Protein AF-0000000070869654 (afdb_homodimer)

Sequence (252 aa):
ELLNTILSGSDDNSVRLWDIRSGKQIQVFDGHSSIVLSVEYSPLVIKNSIGNSNVICSGSFDNTIHFWDIRSNKNQLYVIKGDKKEDNGIICLKFIVLKKKEKTNNVKYDLNLCYGSNKGPIRIWGELLNTILSGSDDNSVRLWDIRSGKQIQVFDGHSSIVLSVEYSPLVIKNSIGNSNVICSGSFDNTIHFWDIRSNKNQLYVIKGDKKEDNGIICLKFIVLKKKEKTNNVKYDLNLCYGSNKGPIRIWG

pLDDT: mean 82.47, std 16.9, range [33.19, 98.06]

Radius of gyration: 17.53 Å; Cα contacts (8 Å, |Δi|>4): 648; chains: 2; bounding box: 38×43×56 Å

Solvent-accessible surface area (backbone atoms only — not comparable to full-atom values): 13690 Å² total; per-residue (Å²): 115,77,79,51,42,48,65,36,54,30,82,85,16,29,38,37,35,28,33,57,89,79,47,40,76,75,47,62,37,80,76,56,91,29,37,32,47,23,67,39,73,43,54,68,51,67,64,80,89,74,71,82,46,48,39,37,36,36,19,12,56,64,27,34,36,41,31,33,32,62,83,60,52,74,38,72,71,48,72,48,76,52,56,75,88,51,38,60,11,23,46,24,61,44,73,34,71,80,41,78,41,74,43,92,92,53,74,42,68,43,67,25,41,35,36,29,26,50,89,36,67,58,44,76,46,115,116,76,78,52,42,47,64,37,52,31,81,86,16,28,38,36,37,29,33,58,87,80,47,41,75,74,46,64,36,78,75,57,88,28,37,33,48,22,68,39,72,41,57,69,52,66,84,75,79,82,74,82,45,46,38,35,36,36,19,11,54,64,28,35,34,42,29,34,33,63,82,59,53,76,40,72,71,46,74,47,75,53,56,76,87,52,40,60,12,23,46,25,61,44,74,34,72,81,41,78,41,73,44,93,93,53,74,43,69,42,67,26,41,34,36,29,26,51,88,37,66,58,45,76,47,117

Nearest PDB structures (foldseek):
  3mks-assembly1_B  TM=8.720E-01  e=8.912E-07  Saccharomyces cerevisiae
  3v7d-assembly1_B  TM=8.870E-01  e=1.452E-06  Saccharomyces cerevisiae S288C
  3odt-assembly2_B  TM=8.597E-01  e=5.060E-06  Saccharomyces cerevisiae
  8qo9-assembly1_F  TM=8.645E-01  e=7.007E-06  Homo sapiens
  8h6l-assembly1_4C  TM=8.577E-01  e=3.978E-05  Homo sapiens

Organism: Reticulomyxa filosa (NCBI:txid46433)

Structure (mmCIF, N/CA/C/O backbone):
data_AF-0000000070869654-model_v1
#
loop_
_entity.id
_entity.type
_entity.pdbx_description
1 polymer 'WD-40 repeat protein'
#
loop_
_atom_site.group_PDB
_atom_site.id
_atom_site.type_symbol
_atom_site.label_atom_id
_atom_site.label_alt_id
_atom_site.label_comp_id
_atom_site.label_asym_id
_atom_site.label_entity_id
_atom_site.label_seq_id
_atom_site.pdbx_PDB_ins_code
_atom_site.Cartn_x
_atom_site.Cartn_y
_atom_site.Cartn_z
_atom_site.occupancy
_atom_site.B_iso_or_equiv
_atom_site.auth_seq_id
_atom_site.auth_comp_id
_atom_site.auth_asym_id
_atom_site.auth_atom_id
_atom_site.pdbx_PDB_model_num
ATOM 1 N N . GLU A 1 1 ? 9.93 10.023 -13.672 1 63.75 1 GLU A N 1
ATOM 2 C CA . GLU A 1 1 ? 8.492 9.883 -13.438 1 63.75 1 GLU A CA 1
ATOM 3 C C . GLU A 1 1 ? 8.203 8.852 -12.352 1 63.75 1 GLU A C 1
ATOM 5 O O . GLU A 1 1 ? 8.922 7.859 -12.227 1 63.75 1 GLU A O 1
ATOM 10 N N . LEU A 1 2 ? 7.316 9.211 -11.5 1 73.69 2 LEU A N 1
ATOM 11 C CA . LEU A 1 2 ? 7.02 8.391 -10.328 1 73.69 2 LEU A CA 1
ATOM 12 C C . LEU A 1 2 ? 6.453 7.039 -10.742 1 73.69 2 LEU A C 1
ATOM 14 O O . LEU A 1 2 ? 6.426 6.098 -9.945 1 73.69 2 LEU A O 1
ATOM 18 N N . LEU A 1 3 ? 6.199 6.934 -12.039 1 75.06 3 LEU A N 1
ATOM 19 C CA . LEU A 1 3 ? 5.602 5.699 -12.531 1 75.06 3 LEU A CA 1
ATOM 20 C C . LEU A 1 3 ? 6.598 4.547 -12.461 1 75.06 3 LEU A C 1
ATOM 22 O O . LEU A 1 3 ? 6.199 3.387 -12.32 1 75.06 3 LEU A O 1
ATOM 26 N N . ASN A 1 4 ? 7.836 4.848 -12.461 1 86 4 ASN A N 1
ATOM 27 C CA . ASN A 1 4 ? 8.867 3.818 -12.438 1 86 4 ASN A CA 1
ATOM 28 C C . ASN A 1 4 ? 9.562 3.76 -11.078 1 86 4 ASN A C 1
ATOM 30 O O . ASN A 1 4 ? 10.766 3.498 -11 1 86 4 ASN A O 1
ATOM 34 N N . THR A 1 5 ? 8.836 4.133 -10.102 1 91.44 5 THR A N 1
ATOM 35 C CA . THR A 1 5 ? 9.367 4.074 -8.742 1 91.44 5 THR A CA 1
ATOM 36 C C . THR A 1 5 ? 8.484 3.205 -7.855 1 91.44 5 THR A C 1
ATOM 38 O O . THR A 1 5 ? 7.344 2.898 -8.211 1 91.44 5 THR A O 1
ATOM 41 N N . ILE A 1 6 ? 9.055 2.842 -6.773 1 94.38 6 ILE A N 1
ATOM 42 C CA . ILE A 1 6 ? 8.305 2.121 -5.746 1 94.38 6 ILE A CA 1
ATOM 43 C C . ILE A 1 6 ? 8.703 2.639 -4.363 1 94.38 6 ILE A C 1
ATOM 45 O O . ILE A 1 6 ? 9.852 3.035 -4.148 1 94.38 6 ILE A O 1
ATOM 49 N N . LEU A 1 7 ? 7.715 2.668 -3.455 1 95.62 7 LEU A N 1
ATOM 50 C CA . LEU A 1 7 ? 7.914 3.133 -2.086 1 95.62 7 LEU A CA 1
ATOM 51 C C . LEU A 1 7 ? 8.07 1.956 -1.13 1 95.62 7 LEU A C 1
ATOM 53 O O . LEU A 1 7 ? 7.398 0.935 -1.279 1 95.62 7 LEU A O 1
ATOM 57 N N . SER A 1 8 ? 8.953 2.111 -0.118 1 97.19 8 SER A N 1
ATOM 58 C CA . SER A 1 8 ? 9.016 1.169 0.994 1 97.19 8 SER A CA 1
ATOM 59 C C . SER A 1 8 ? 9.125 1.896 2.33 1 97.19 8 SER A C 1
ATOM 61 O O . SER A 1 8 ? 9.68 2.994 2.398 1 97.19 8 SER A O 1
ATOM 63 N N . GLY A 1 9 ? 8.469 1.37 3.309 1 96.94 9 GLY A N 1
ATOM 64 C CA . GLY A 1 9 ? 8.742 1.764 4.684 1 96.94 9 GLY A CA 1
ATOM 65 C C . GLY A 1 9 ? 9.867 0.968 5.32 1 96.94 9 GLY A C 1
ATOM 66 O O . GLY A 1 9 ? 10.008 -0.229 5.062 1 96.94 9 GLY A O 1
ATOM 67 N N . SER A 1 10 ? 10.586 1.608 6.211 1 93.88 10 SER A N 1
ATOM 68 C CA . SER A 1 10 ? 11.727 0.953 6.844 1 93.88 10 SER A CA 1
ATOM 69 C C . SER A 1 10 ? 11.578 0.918 8.359 1 93.88 10 SER A C 1
ATOM 71 O O . SER A 1 10 ? 10.797 1.69 8.93 1 93.88 10 SER A O 1
ATOM 73 N N . ASP A 1 11 ? 12.344 0.045 8.922 1 94 11 ASP A N 1
ATOM 74 C CA . ASP A 1 11 ? 12.375 -0.083 10.375 1 94 11 ASP A CA 1
ATOM 75 C C . ASP A 1 11 ? 13.195 1.044 11.008 1 94 11 ASP A C 1
ATOM 77 O O . ASP A 1 11 ? 13.117 1.27 12.219 1 94 11 ASP A O 1
ATOM 81 N N . ASP A 1 12 ? 13.961 1.744 10.266 1 95.25 12 ASP A N 1
ATOM 82 C CA . ASP A 1 12 ? 14.742 2.861 10.789 1 95.25 12 ASP A CA 1
ATOM 83 C C . ASP A 1 12 ? 13.938 4.156 10.766 1 95.25 12 ASP A C 1
ATOM 85 O O . ASP A 1 12 ? 14.5 5.25 10.82 1 95.25 12 ASP A O 1
ATOM 89 N N . ASN A 1 13 ? 12.703 4.086 10.531 1 97.12 13 ASN A N 1
ATOM 90 C CA . ASN A 1 13 ? 11.727 5.168 10.617 1 97.12 13 ASN A CA 1
ATOM 91 C C . ASN A 1 13 ? 11.703 6 9.336 1 97.12 13 ASN A C 1
ATOM 93 O O . ASN A 1 13 ? 11.141 7.094 9.312 1 97.12 13 ASN A O 1
ATOM 97 N N . SER A 1 14 ? 12.273 5.5 8.289 1 95.31 14 SER A N 1
ATOM 98 C CA . SER A 1 14 ? 12.336 6.273 7.051 1 95.31 14 SER A CA 1
ATOM 99 C C . SER A 1 14 ? 11.438 5.676 5.977 1 95.31 14 SER A C 1
ATOM 101 O O . SER A 1 14 ? 11.078 4.5 6.047 1 95.31 14 SER A O 1
ATOM 103 N N . VAL A 1 15 ? 11.039 6.562 5.086 1 96.19 15 VAL A N 1
ATOM 104 C CA . VAL A 1 15 ? 10.414 6.164 3.83 1 96.19 15 VAL A CA 1
ATOM 105 C C . VAL A 1 15 ? 11.438 6.25 2.697 1 96.19 15 VAL A C 1
ATOM 107 O O . VAL A 1 15 ? 12.219 7.207 2.625 1 96.19 15 VAL A O 1
ATOM 110 N N . ARG A 1 16 ? 11.391 5.262 1.868 1 95.25 16 ARG A N 1
ATOM 111 C CA . ARG A 1 16 ? 12.383 5.254 0.795 1 95.25 16 ARG A CA 1
ATOM 112 C C . ARG A 1 16 ? 11.711 5.129 -0.568 1 95.25 16 ARG A C 1
ATOM 114 O O . ARG A 1 16 ? 10.742 4.383 -0.723 1 95.25 16 ARG A O 1
ATOM 121 N N . LEU A 1 17 ? 12.242 5.855 -1.488 1 93.94 17 LEU A N 1
ATOM 122 C CA . LEU A 1 17 ? 11.859 5.812 -2.896 1 93.94 17 LEU A CA 1
ATOM 123 C C . LEU A 1 17 ? 12.938 5.125 -3.729 1 93.94 17 LEU A C 1
ATOM 125 O O . LEU A 1 17 ? 14.117 5.453 -3.615 1 93.94 17 LEU A O 1
ATOM 129 N N . TRP A 1 18 ? 12.492 4.145 -4.508 1 95.44 18 TRP A N 1
ATOM 130 C CA . TRP A 1 18 ? 13.438 3.391 -5.324 1 95.44 18 TRP A CA 1
ATOM 131 C C . TRP A 1 18 ? 13.094 3.521 -6.809 1 95.44 18 TRP A C 1
ATOM 133 O O . TRP A 1 18 ? 11.922 3.514 -7.188 1 95.44 18 TRP A O 1
ATOM 143 N N . ASP A 1 19 ? 14.141 3.572 -7.625 1 94.31 19 ASP A N 1
ATOM 144 C CA . ASP A 1 19 ? 13.969 3.41 -9.062 1 94.31 19 ASP A CA 1
ATOM 145 C C . ASP A 1 19 ? 13.844 1.936 -9.438 1 94.31 19 ASP A C 1
ATOM 147 O O . ASP A 1 19 ? 14.734 1.134 -9.148 1 94.31 19 ASP A O 1
ATOM 151 N N . ILE A 1 20 ? 12.781 1.625 -10.117 1 92.38 20 ILE A N 1
ATOM 152 C CA . ILE A 1 20 ? 12.461 0.225 -10.375 1 92.38 20 ILE A CA 1
ATOM 153 C C . ILE A 1 20 ? 13.445 -0.343 -11.398 1 92.38 20 ILE A C 1
ATOM 155 O O . ILE A 1 20 ? 13.875 -1.493 -11.281 1 92.38 20 ILE A O 1
ATOM 159 N N . ARG A 1 21 ? 13.797 0.312 -12.359 1 87.38 21 ARG A N 1
ATOM 160 C CA . ARG A 1 21 ? 14.633 -0.171 -13.453 1 87.38 21 ARG A CA 1
ATOM 161 C C . ARG A 1 21 ? 16.062 -0.425 -12.977 1 87.38 21 ARG A C 1
ATOM 163 O O . ARG A 1 21 ? 16.625 -1.492 -13.234 1 87.38 21 ARG A O 1
ATOM 170 N N . SER A 1 22 ? 16.594 0.462 -12.211 1 91.69 22 SER A N 1
ATOM 171 C CA . SER A 1 22 ? 17.984 0.329 -11.773 1 91.69 22 SER A CA 1
ATOM 172 C C . SER A 1 22 ? 18.062 -0.398 -10.43 1 91.69 22 SER A C 1
ATOM 174 O O . SER A 1 22 ? 19.125 -0.893 -10.055 1 91.69 22 SER A O 1
ATOM 176 N N . GLY A 1 23 ? 17 -0.365 -9.711 1 91.38 23 GLY A N 1
ATOM 177 C CA . GLY A 1 23 ? 17 -0.936 -8.375 1 91.38 23 GLY A CA 1
ATOM 178 C C . GLY A 1 23 ? 17.656 -0.043 -7.344 1 91.38 23 GLY A C 1
ATOM 179 O O . GLY A 1 23 ? 17.875 -0.458 -6.199 1 91.38 23 GLY A O 1
ATOM 180 N N . LYS A 1 24 ? 17.891 1.187 -7.723 1 93.94 24 LYS A N 1
ATOM 181 C CA . LYS A 1 24 ? 18.609 2.076 -6.816 1 93.94 24 LYS A CA 1
ATOM 182 C C . LYS A 1 24 ? 17.641 2.941 -6.016 1 93.94 24 LYS A C 1
ATOM 184 O O . LYS A 1 24 ? 16.609 3.354 -6.527 1 93.94 24 LYS A O 1
ATOM 189 N N . GLN A 1 25 ? 18.094 3.229 -4.812 1 93.56 25 GLN A N 1
ATOM 190 C CA . GLN A 1 25 ? 17.375 4.176 -3.971 1 93.56 25 GLN A CA 1
ATOM 191 C C . GLN A 1 25 ? 17.531 5.602 -4.492 1 93.56 25 GLN A C 1
ATOM 193 O O . GLN A 1 25 ? 18.641 6.051 -4.762 1 93.56 25 GLN A O 1
ATOM 198 N N . ILE A 1 26 ? 16.516 6.293 -4.656 1 92.25 26 ILE A N 1
ATOM 199 C CA . ILE A 1 26 ? 16.484 7.648 -5.195 1 92.25 26 ILE A CA 1
ATOM 200 C C . ILE A 1 26 ? 16.484 8.664 -4.055 1 92.25 26 ILE A C 1
ATOM 202 O O . ILE A 1 26 ? 17.172 9.688 -4.129 1 92.25 26 ILE A O 1
ATOM 206 N N . GLN A 1 27 ? 15.695 8.406 -3.057 1 93.12 27 GLN A N 1
ATOM 207 C CA . GLN A 1 27 ? 15.461 9.391 -2.004 1 93.12 27 GLN A CA 1
ATOM 208 C C . GLN A 1 27 ? 15.047 8.711 -0.7 1 93.12 27 GLN A C 1
ATOM 210 O O . GLN A 1 27 ? 14.516 7.602 -0.712 1 93.12 27 GLN A O 1
ATOM 215 N N . VAL A 1 28 ? 15.367 9.391 0.368 1 94 28 VAL A N 1
ATOM 216 C CA . VAL A 1 28 ? 14.953 8.969 1.704 1 94 28 VAL A CA 1
ATOM 217 C C . VAL A 1 28 ? 14.18 10.094 2.387 1 94 28 VAL A C 1
ATOM 219 O O . VAL A 1 28 ? 14.57 11.266 2.305 1 94 28 VAL A O 1
ATOM 222 N N . PHE A 1 29 ? 13.125 9.781 2.957 1 94.56 29 PHE A N 1
ATOM 223 C CA . PHE A 1 29 ? 12.32 10.734 3.711 1 94.56 29 PHE A CA 1
ATOM 224 C C . PHE A 1 29 ? 12.359 10.414 5.199 1 94.56 29 PHE A C 1
ATOM 226 O O . PHE A 1 29 ? 11.875 9.367 5.629 1 94.56 29 PHE A O 1
ATOM 233 N N . ASP A 1 30 ? 12.891 11.398 5.926 1 93.75 30 ASP A N 1
ATOM 234 C CA . ASP A 1 30 ? 13.023 11.25 7.371 1 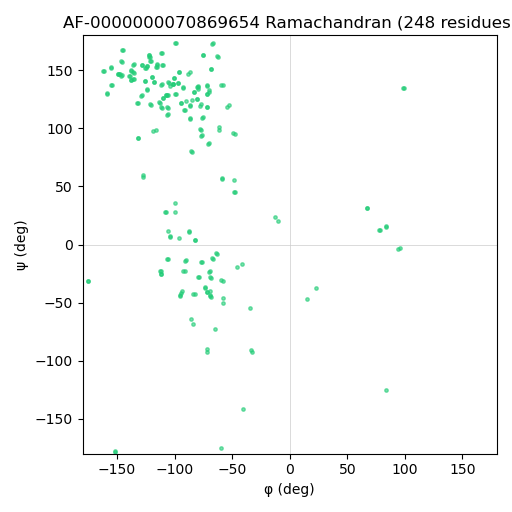93.75 30 ASP A CA 1
ATOM 235 C C . ASP A 1 30 ? 12.062 12.18 8.109 1 93.75 30 ASP A C 1
ATOM 237 O O . ASP A 1 30 ? 11.938 13.352 7.758 1 93.75 30 ASP A O 1
ATOM 241 N N . GLY A 1 31 ? 11.266 11.547 9 1 93.94 31 GLY A N 1
ATOM 242 C CA . GLY A 1 31 ? 10.359 12.398 9.75 1 93.94 31 GLY A CA 1
ATOM 243 C C . GLY A 1 31 ? 9.578 11.641 10.812 1 93.94 31 GLY A C 1
ATOM 244 O O . GLY A 1 31 ? 9.266 12.188 11.867 1 93.94 31 GLY A O 1
ATOM 245 N N . HIS A 1 32 ? 9.328 10.422 10.492 1 96.31 32 HIS A N 1
ATOM 246 C CA . HIS A 1 32 ? 8.633 9.602 11.477 1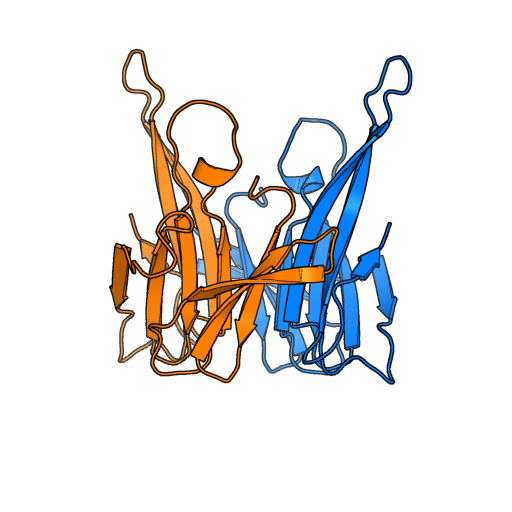 96.31 32 HIS A CA 1
ATOM 247 C C . HIS A 1 32 ? 9.508 9.328 12.695 1 96.31 32 HIS A C 1
ATOM 249 O O . HIS A 1 32 ? 10.734 9.289 12.578 1 96.31 32 HIS A O 1
ATOM 255 N N . SER A 1 33 ? 8.93 9.148 13.781 1 96.88 33 SER A N 1
ATOM 256 C CA . SER A 1 33 ? 9.672 8.852 15 1 96.88 33 SER A CA 1
ATOM 257 C C . SER A 1 33 ? 9.562 7.379 15.375 1 96.88 33 SER A C 1
ATOM 259 O O . SER A 1 33 ? 9.977 6.977 16.469 1 96.88 33 SER A O 1
ATOM 261 N N . SER A 1 34 ? 8.984 6.543 14.555 1 97.44 34 SER A N 1
ATOM 262 C CA . SER A 1 34 ? 8.883 5.094 14.695 1 97.44 34 SER A CA 1
ATOM 263 C C . SER A 1 34 ? 8.789 4.406 13.344 1 97.44 34 SER A C 1
ATOM 265 O O . SER A 1 34 ? 8.836 5.066 12.297 1 97.44 34 SER A O 1
ATOM 267 N N . ILE A 1 35 ? 8.648 3.072 13.414 1 96.88 35 ILE A N 1
ATOM 268 C CA . ILE A 1 35 ? 8.664 2.227 12.227 1 96.88 35 ILE A CA 1
ATOM 269 C C . ILE A 1 35 ? 7.535 2.646 11.281 1 96.88 35 ILE A C 1
ATOM 271 O O . ILE A 1 35 ? 6.418 2.918 11.727 1 96.88 35 ILE A O 1
ATOM 275 N N . VAL A 1 36 ? 7.859 2.707 9.961 1 97.69 36 VAL A N 1
ATOM 276 C CA . VAL A 1 36 ? 6.867 3.025 8.938 1 97.69 36 VAL A CA 1
ATOM 277 C C . VAL A 1 36 ? 6.086 1.767 8.562 1 97.69 36 VAL A C 1
ATOM 279 O O . VAL A 1 36 ? 6.68 0.731 8.258 1 97.69 36 VAL A O 1
ATOM 282 N N . LEU A 1 37 ? 4.754 1.877 8.547 1 97.31 37 LEU A N 1
ATOM 283 C CA . LEU A 1 37 ? 3.91 0.697 8.391 1 97.31 37 LEU A CA 1
ATOM 284 C C . LEU A 1 37 ? 3.186 0.723 7.047 1 97.31 37 LEU A C 1
ATOM 286 O O . LEU A 1 37 ? 2.762 -0.321 6.547 1 97.31 37 LEU A O 1
ATOM 290 N N . SER A 1 38 ? 2.977 1.814 6.512 1 98.06 38 SER A N 1
ATOM 291 C CA . SER A 1 38 ? 2.209 1.945 5.277 1 98.06 38 SER A CA 1
ATOM 292 C C . SER A 1 38 ? 2.721 3.105 4.43 1 98.06 38 SER A C 1
ATOM 294 O O . SER A 1 38 ? 3.232 4.094 4.961 1 98.06 38 SER A O 1
ATOM 296 N N . VAL A 1 39 ? 2.633 2.938 3.139 1 97.25 39 VAL A N 1
ATOM 297 C CA . VAL A 1 39 ? 3.002 3.965 2.172 1 97.25 39 VAL A CA 1
ATOM 298 C C . VAL A 1 39 ? 1.97 4.012 1.048 1 97.25 39 VAL A C 1
ATOM 300 O O . VAL A 1 39 ? 1.319 3.006 0.751 1 97.25 39 VAL A O 1
ATOM 303 N N . GLU A 1 40 ? 1.794 5.18 0.495 1 94.44 40 GLU A N 1
ATOM 304 C CA . GLU A 1 40 ? 0.822 5.355 -0.579 1 94.44 40 GLU A CA 1
ATOM 305 C C . GLU A 1 40 ? 1.189 6.539 -1.468 1 94.44 40 GLU A C 1
ATOM 307 O O . GLU A 1 40 ? 1.582 7.598 -0.971 1 94.44 40 GLU A O 1
ATOM 312 N N . TYR A 1 41 ? 1.046 6.305 -2.795 1 90.12 41 TYR A N 1
ATOM 313 C CA . TYR A 1 41 ? 1.186 7.41 -3.736 1 90.12 41 TYR A CA 1
ATOM 314 C C . TYR A 1 41 ? -0.088 8.242 -3.789 1 90.12 41 TYR A C 1
ATOM 316 O O . TYR A 1 41 ? -1.194 7.699 -3.822 1 90.12 41 TYR A O 1
ATOM 324 N N . SER A 1 42 ? -0.032 9.492 -3.752 1 83.69 42 SER A N 1
ATOM 325 C CA . SER A 1 42 ? -1.192 10.32 -4.066 1 83.69 42 SER A CA 1
ATOM 326 C C . SER A 1 42 ? -1.527 10.266 -5.555 1 83.69 42 SER A C 1
ATOM 328 O O . SER A 1 42 ? -0.629 10.266 -6.398 1 83.69 42 SER A O 1
ATOM 330 N N . PRO A 1 43 ? -2.975 10.008 -5.875 1 69.12 43 PRO A N 1
ATOM 331 C CA . PRO A 1 43 ? -3.363 9.914 -7.285 1 69.12 43 PRO A CA 1
ATOM 332 C C . PRO A 1 43 ? -3.008 11.172 -8.078 1 69.12 43 PRO A C 1
ATOM 334 O O . PRO A 1 43 ? -2.848 11.109 -9.297 1 69.12 43 PRO A O 1
ATOM 337 N N . LEU A 1 44 ? -3.412 12.242 -7.504 1 56.31 44 LEU A N 1
ATOM 338 C CA . LEU A 1 44 ? -3.057 13.422 -8.289 1 56.31 44 LEU A CA 1
ATOM 339 C C . LEU A 1 44 ? -1.644 13.297 -8.844 1 56.31 44 LEU A C 1
ATOM 341 O O . LEU A 1 44 ? -1.308 13.945 -9.844 1 56.31 44 LEU A O 1
ATOM 345 N N . VAL A 1 45 ? -0.821 12.453 -8.367 1 45.22 45 VAL A N 1
ATOM 346 C CA . VAL A 1 45 ? 0.453 12.117 -8.984 1 45.22 45 VAL A CA 1
ATOM 347 C C . VAL A 1 45 ? 0.206 11.352 -10.289 1 45.22 45 VAL A C 1
ATOM 349 O O . VAL A 1 45 ? 0.933 11.531 -11.266 1 45.22 45 VAL A O 1
ATOM 352 N N . ILE A 1 46 ? -0.792 10.289 -10.352 1 39.88 46 ILE A N 1
ATOM 353 C CA . ILE A 1 46 ? -0.936 9.359 -11.469 1 39.88 46 ILE A CA 1
ATOM 354 C C . ILE A 1 46 ? -1.787 9.992 -12.562 1 39.88 46 ILE A C 1
ATOM 356 O O . ILE A 1 46 ? -1.721 9.586 -13.727 1 39.88 46 ILE A O 1
ATOM 360 N N . LYS A 1 47 ? -3.17 10.281 -12.461 1 41.03 47 LYS A N 1
ATOM 361 C CA . LYS A 1 47 ? -3.961 10.703 -13.617 1 41.03 47 LYS A CA 1
ATOM 362 C C . LYS A 1 47 ? -3.186 11.688 -14.484 1 41.03 47 LYS A C 1
ATOM 364 O O . LYS A 1 47 ? -2.244 12.328 -14.016 1 41.03 47 LYS A O 1
ATOM 369 N N . ASN A 1 48 ? -3.904 12.891 -15.148 1 35.12 48 ASN A N 1
ATOM 370 C CA . ASN A 1 48 ? -3.537 13.82 -16.203 1 35.12 48 ASN A CA 1
ATOM 371 C C . ASN A 1 48 ? -2.27 14.602 -15.867 1 35.12 48 ASN A C 1
ATOM 373 O O . ASN A 1 48 ? -1.891 14.688 -14.695 1 35.12 48 ASN A O 1
ATOM 377 N N . SER A 1 49 ? -1.894 15.727 -16.938 1 33.19 49 SER A N 1
ATOM 378 C CA . SER A 1 49 ? -1.133 16.906 -17.328 1 33.19 49 SER A CA 1
ATOM 379 C C . SER A 1 49 ? -0.9 17.828 -16.141 1 33.19 49 SER A C 1
ATOM 381 O O . SER A 1 49 ? -0.099 18.766 -16.219 1 33.19 49 SER A O 1
ATOM 383 N N . ILE A 1 50 ? -2.09 18.234 -15.445 1 36.28 50 ILE A N 1
ATOM 384 C CA . ILE A 1 50 ? -1.953 19.578 -14.891 1 36.28 50 ILE A CA 1
ATOM 385 C C . ILE A 1 50 ? -0.99 19.547 -13.711 1 36.28 50 ILE A C 1
ATOM 387 O O . ILE A 1 50 ? -0.101 20.406 -13.609 1 36.28 50 ILE A O 1
ATOM 391 N N . GLY A 1 51 ? -1.633 19.344 -12.281 1 39 51 GLY A N 1
ATOM 392 C CA . GLY A 1 51 ? -0.788 19.797 -11.188 1 39 51 GLY A CA 1
ATOM 393 C C . GLY A 1 51 ? 0.221 18.75 -10.742 1 39 51 GLY A C 1
ATOM 394 O O . GLY A 1 51 ? 0.075 17.562 -11.062 1 39 51 GLY A O 1
ATOM 395 N N . ASN A 1 52 ? 1.549 18.938 -10.688 1 45.44 52 ASN A N 1
ATOM 396 C CA . ASN A 1 52 ? 2.838 18.625 -10.078 1 45.44 52 ASN A CA 1
ATOM 397 C C . ASN A 1 52 ? 2.672 17.812 -8.805 1 45.44 52 ASN A C 1
ATOM 399 O O . ASN A 1 52 ? 3.432 17.969 -7.852 1 45.44 52 ASN A O 1
ATOM 403 N N . SER A 1 53 ? 1.592 17.078 -8.453 1 55.84 53 SER A N 1
ATOM 404 C CA . SER A 1 53 ? 1.738 16.859 -7.02 1 55.84 53 SER A CA 1
ATOM 405 C C . SER A 1 53 ? 2.613 15.648 -6.734 1 55.84 53 SER A C 1
ATOM 407 O O . SER A 1 53 ? 2.322 14.539 -7.195 1 55.84 53 SER A O 1
ATOM 409 N N . ASN A 1 54 ? 3.797 15.5 -6.727 1 73.94 54 ASN A N 1
ATOM 410 C CA . ASN A 1 54 ? 4.941 14.727 -6.258 1 73.94 54 ASN A CA 1
ATOM 411 C C . ASN A 1 54 ? 4.867 14.469 -4.758 1 73.94 54 ASN A C 1
ATOM 413 O O . ASN A 1 54 ? 5.855 14.656 -4.043 1 73.94 54 ASN A O 1
ATOM 417 N N . VAL A 1 55 ? 3.441 14.047 -4.492 1 84.12 55 VAL A N 1
ATOM 418 C CA . VAL A 1 55 ? 3.299 13.859 -3.051 1 84.12 55 VAL A CA 1
ATOM 419 C C . VAL A 1 55 ? 3.115 12.375 -2.74 1 84.12 55 VAL A C 1
ATOM 421 O O . VAL A 1 55 ? 2.41 11.664 -3.463 1 84.12 55 VAL A O 1
ATOM 424 N N . ILE A 1 56 ? 3.756 11.898 -1.705 1 90.88 56 ILE A N 1
ATOM 425 C CA . ILE A 1 56 ? 3.521 10.57 -1.14 1 90.88 56 ILE A CA 1
ATOM 426 C C . ILE A 1 56 ? 3.113 10.703 0.326 1 90.88 56 ILE A C 1
ATOM 428 O O . ILE A 1 56 ? 3.365 11.734 0.958 1 90.88 56 ILE A O 1
ATOM 432 N N . CYS A 1 57 ? 2.445 9.656 0.792 1 93.81 57 CYS A N 1
ATOM 433 C CA . CYS A 1 57 ? 2.096 9.648 2.207 1 93.81 57 CYS A CA 1
ATOM 434 C C . CYS A 1 57 ? 2.537 8.344 2.867 1 93.81 57 CYS A C 1
ATOM 436 O O . CYS A 1 57 ? 2.727 7.336 2.189 1 93.81 57 CYS A O 1
ATOM 438 N N . SER A 1 58 ? 2.744 8.414 4.109 1 97 58 SER A N 1
ATOM 439 C CA . SER A 1 58 ? 3.176 7.254 4.883 1 97 58 SER A CA 1
ATOM 440 C C . SER A 1 58 ? 2.592 7.277 6.293 1 97 58 SER A C 1
ATOM 442 O O . SER A 1 58 ? 2.387 8.352 6.867 1 97 58 SER A O 1
ATOM 444 N N . GLY A 1 59 ? 2.295 6.117 6.812 1 97.62 59 GLY A N 1
ATOM 445 C CA . GLY A 1 59 ? 1.83 5.91 8.172 1 97.62 59 GLY A CA 1
ATOM 446 C C . GLY A 1 59 ? 2.803 5.105 9.023 1 97.62 59 GLY A C 1
ATOM 447 O O . GLY A 1 59 ? 3.52 4.246 8.5 1 97.62 59 GLY A O 1
ATOM 448 N N . SER A 1 60 ? 2.73 5.281 10.25 1 97.5 60 SER A N 1
ATOM 449 C CA . SER A 1 60 ? 3.756 4.75 11.148 1 97.5 60 SER A CA 1
ATOM 450 C C . SER A 1 60 ? 3.158 4.324 12.484 1 97.5 60 SER A C 1
ATOM 452 O O . SER A 1 60 ? 2.029 4.691 12.812 1 97.5 60 SER A O 1
ATOM 454 N N . PHE A 1 61 ? 4.023 3.6 13.203 1 96.81 61 PHE A N 1
ATOM 455 C CA . PHE A 1 61 ? 3.686 3.236 14.578 1 96.81 61 PHE A CA 1
ATOM 456 C C . PHE A 1 61 ? 3.639 4.469 15.469 1 96.81 61 PHE A C 1
ATOM 458 O O . PHE A 1 61 ? 3.121 4.414 16.578 1 96.81 61 PHE A O 1
ATOM 465 N N . ASP A 1 62 ? 4.094 5.59 15.07 1 96.5 62 ASP A N 1
ATOM 466 C CA . ASP A 1 62 ? 4.039 6.809 15.875 1 96.5 62 ASP A CA 1
ATOM 467 C C . ASP A 1 62 ? 2.67 7.48 15.758 1 96.5 62 ASP A C 1
ATOM 469 O O . ASP A 1 62 ? 2.475 8.586 16.266 1 96.5 62 ASP A O 1
ATOM 473 N N . ASN A 1 63 ? 1.827 6.852 15.086 1 95.94 63 ASN A N 1
ATOM 474 C CA . ASN A 1 63 ? 0.43 7.246 14.938 1 95.94 63 ASN A CA 1
ATOM 475 C C . ASN A 1 63 ? 0.294 8.547 14.148 1 95.94 63 ASN A C 1
ATOM 477 O O . ASN A 1 63 ? -0.604 9.344 14.414 1 95.94 63 ASN A O 1
ATOM 481 N N . THR A 1 64 ? 1.179 8.781 13.234 1 96.06 64 THR A N 1
ATOM 482 C CA . THR A 1 64 ? 1.096 9.953 12.367 1 96.06 64 THR A CA 1
ATOM 483 C C . THR A 1 64 ? 1.09 9.539 10.898 1 96.06 64 THR A C 1
ATOM 485 O O . THR A 1 64 ? 1.538 8.445 10.547 1 96.06 64 THR A O 1
ATOM 488 N N . ILE A 1 65 ? 0.478 10.43 10.109 1 95.31 65 ILE A N 1
ATOM 489 C CA . ILE A 1 65 ? 0.572 10.352 8.656 1 95.31 65 ILE A CA 1
ATOM 490 C C . ILE A 1 65 ? 1.354 11.555 8.125 1 95.31 65 ILE A C 1
ATOM 492 O O . ILE A 1 65 ? 1.002 12.703 8.398 1 95.31 65 ILE A O 1
ATOM 496 N N . HIS A 1 66 ? 2.365 11.227 7.453 1 94.62 66 HIS A N 1
ATOM 497 C CA . HIS A 1 66 ? 3.189 12.281 6.871 1 94.62 66 HIS A CA 1
ATOM 498 C C . HIS A 1 66 ? 2.963 12.383 5.367 1 94.62 66 HIS A C 1
ATOM 500 O O . HIS A 1 66 ? 2.85 11.367 4.676 1 94.62 66 HIS A O 1
ATOM 506 N N . PHE A 1 67 ? 2.916 13.656 4.902 1 91.19 67 PHE A N 1
ATOM 507 C CA . PHE A 1 67 ? 2.904 13.953 3.473 1 91.19 67 PHE A CA 1
ATOM 508 C C . PHE A 1 67 ? 4.25 14.508 3.025 1 91.19 67 PHE A C 1
ATOM 510 O O . PHE A 1 67 ? 4.777 15.438 3.646 1 91.19 67 PHE A O 1
ATOM 517 N N . TRP A 1 68 ? 4.703 13.852 1.98 1 90.69 68 TRP A N 1
ATOM 518 C CA . TRP A 1 68 ? 6.035 14.211 1.499 1 90.69 68 TRP A CA 1
ATOM 519 C C . TRP A 1 68 ? 5.969 14.75 0.074 1 90.69 68 TRP A C 1
ATOM 521 O O . TRP A 1 68 ? 5.238 14.219 -0.766 1 90.69 68 TRP A O 1
ATOM 531 N N . ASP A 1 69 ? 6.785 15.789 -0.115 1 85.06 69 ASP A N 1
ATOM 532 C CA . ASP A 1 69 ? 7.008 16.25 -1.479 1 85.06 69 ASP A CA 1
ATOM 533 C C . ASP A 1 69 ? 8.219 15.57 -2.104 1 85.06 69 ASP A C 1
ATOM 535 O O . ASP A 1 69 ? 9.352 15.773 -1.66 1 85.06 69 ASP A O 1
ATOM 539 N N . ILE A 1 70 ? 8.031 14.797 -3.127 1 84.25 70 ILE A N 1
ATOM 540 C CA . ILE A 1 70 ? 9.109 14.016 -3.725 1 84.25 70 ILE A CA 1
ATOM 541 C C . ILE A 1 70 ? 10.109 14.945 -4.398 1 84.25 70 ILE A C 1
ATOM 543 O O . ILE A 1 70 ? 11.297 14.617 -4.512 1 84.25 70 ILE A O 1
ATOM 547 N N . ARG A 1 71 ? 9.695 16.062 -4.855 1 78.94 71 ARG A N 1
ATOM 548 C CA . ARG A 1 71 ? 10.578 16.969 -5.574 1 78.94 71 ARG A CA 1
ATOM 549 C C . ARG A 1 71 ? 11.555 17.672 -4.621 1 78.94 71 ARG A C 1
ATOM 551 O O . ARG A 1 71 ? 12.672 18 -5.004 1 78.94 71 ARG A O 1
ATOM 558 N N . SER A 1 72 ? 11.023 17.969 -3.443 1 72.69 72 SER A N 1
ATOM 559 C CA . SER A 1 72 ? 11.906 18.688 -2.527 1 72.69 72 SER A CA 1
ATOM 560 C C . SER A 1 72 ? 12.523 17.734 -1.5 1 72.69 72 SER A C 1
ATOM 562 O O . SER A 1 72 ? 13.266 18.172 -0.615 1 72.69 72 SER A O 1
ATOM 564 N N . ASN A 1 73 ? 12.781 16.391 -1.638 1 63.5 73 ASN A N 1
ATOM 565 C CA . ASN A 1 73 ? 13.281 15.281 -0.828 1 63.5 73 ASN A CA 1
ATOM 566 C C . ASN A 1 73 ? 13.094 15.547 0.663 1 63.5 73 ASN A C 1
ATOM 568 O O . ASN A 1 73 ? 13.094 14.617 1.47 1 63.5 73 ASN A O 1
ATOM 572 N N . LYS A 1 74 ? 13.297 16.859 1.071 1 61.53 74 LYS A N 1
ATOM 573 C CA . LYS A 1 74 ? 13.422 17.094 2.508 1 61.53 74 LYS A CA 1
ATOM 574 C C . LYS A 1 74 ? 12.164 17.734 3.072 1 61.53 74 LYS A C 1
ATOM 576 O O . LYS A 1 74 ? 12.039 17.906 4.289 1 61.53 74 LYS A O 1
ATOM 581 N N . ASN A 1 75 ? 11.078 17.734 2.182 1 67.69 75 ASN A N 1
ATOM 582 C CA . ASN A 1 75 ? 10.102 18.625 2.779 1 67.69 75 ASN A CA 1
ATOM 583 C C . ASN A 1 75 ? 8.797 17.906 3.107 1 67.69 75 ASN A C 1
ATOM 585 O O . ASN A 1 75 ? 8.133 17.375 2.211 1 67.69 75 ASN A O 1
ATOM 589 N N . GLN A 1 76 ? 8.758 17.531 4.453 1 81.62 76 GLN A N 1
ATOM 590 C CA . GLN A 1 76 ? 7.445 17.156 4.969 1 81.62 76 GLN A CA 1
ATOM 591 C C . GLN A 1 76 ? 6.426 18.266 4.707 1 81.62 76 GLN A C 1
ATOM 593 O O . GLN A 1 76 ? 6.625 19.406 5.117 1 81.62 76 GLN A O 1
ATOM 598 N N . LEU A 1 77 ? 5.5 17.984 4.023 1 81.12 77 LEU A N 1
ATOM 599 C CA . LEU A 1 77 ? 4.5 18.969 3.639 1 81.12 77 LEU A CA 1
ATOM 600 C C . LEU A 1 77 ? 3.455 19.156 4.734 1 81.12 77 LEU A C 1
ATOM 602 O O . LEU A 1 77 ? 3.043 20.266 5.035 1 81.12 77 LEU A O 1
ATOM 606 N N . TYR A 1 78 ? 3.059 18.109 5.273 1 86.31 78 TYR A N 1
ATOM 607 C CA . TYR A 1 78 ? 1.949 18.125 6.219 1 86.31 78 TYR A CA 1
ATOM 608 C C . TYR A 1 78 ? 1.938 16.844 7.059 1 86.31 78 TYR A C 1
ATOM 610 O O . TYR A 1 78 ? 2.412 15.797 6.613 1 86.31 78 TYR A O 1
ATOM 618 N N . VAL A 1 79 ? 1.481 16.906 8.281 1 91.62 79 VAL A N 1
ATOM 619 C CA . VAL A 1 79 ? 1.371 15.75 9.172 1 91.62 79 VAL A CA 1
ATOM 620 C C . VAL A 1 79 ? -0.039 15.68 9.75 1 91.62 79 VAL A C 1
ATOM 622 O O . VAL A 1 79 ? -0.576 16.688 10.219 1 91.62 79 VAL A O 1
ATOM 625 N N . ILE A 1 80 ? -0.629 14.547 9.625 1 92.19 80 ILE A N 1
ATOM 626 C CA . ILE A 1 80 ? -1.868 14.25 10.336 1 92.19 80 ILE A CA 1
ATOM 627 C C . ILE A 1 80 ? -1.561 13.422 11.586 1 92.19 80 ILE A C 1
ATOM 629 O O . ILE A 1 80 ? -0.833 12.43 11.523 1 92.19 80 ILE A O 1
ATOM 633 N N . LYS A 1 81 ? -2.072 13.867 12.68 1 92.75 81 LYS A N 1
ATOM 634 C CA . LYS A 1 81 ? -1.942 13.086 13.906 1 92.75 81 LYS A CA 1
ATOM 635 C C . LYS A 1 81 ? -3.166 12.195 14.125 1 92.75 81 LYS A C 1
ATOM 637 O O . LYS A 1 81 ? -4.301 12.672 14.055 1 92.75 81 LYS A O 1
ATOM 642 N N . GLY A 1 82 ? -2.881 10.953 14.203 1 87.75 82 GLY A N 1
ATOM 643 C CA . GLY A 1 82 ? -3.961 10.047 14.555 1 87.75 82 GLY A CA 1
ATOM 644 C C . GLY A 1 82 ? -4.465 10.234 15.969 1 87.75 82 GLY A C 1
ATOM 645 O O . GLY A 1 82 ? -4.02 11.141 16.672 1 87.75 82 GLY A O 1
ATOM 646 N N . ASP A 1 83 ? -5.547 9.508 16.25 1 82.94 83 ASP A N 1
ATOM 647 C CA . ASP A 1 83 ? -6.082 9.516 17.609 1 82.94 83 ASP A CA 1
ATOM 648 C C . ASP A 1 83 ? -5.23 8.656 18.547 1 82.94 83 ASP A C 1
ATOM 650 O O . ASP A 1 83 ? -5.219 7.43 18.422 1 82.94 83 ASP A O 1
ATOM 654 N N . LYS A 1 84 ? -4.504 9.219 19.438 1 73.12 84 LYS A N 1
ATOM 655 C CA . LYS A 1 84 ? -3.553 8.562 20.328 1 73.12 84 LYS A CA 1
ATOM 656 C C . LYS A 1 84 ? -4.242 7.488 21.172 1 73.12 84 LYS A C 1
ATOM 658 O O . LYS A 1 84 ? -3.625 6.48 21.531 1 73.12 84 LYS A O 1
ATOM 663 N N . LYS A 1 85 ? -5.367 7.668 21.469 1 77.94 85 LYS A N 1
ATOM 664 C CA . LYS A 1 85 ? -6.07 6.746 22.359 1 77.94 85 LYS A CA 1
ATOM 665 C C . LYS A 1 85 ? -6.516 5.492 21.609 1 77.94 85 LYS A C 1
ATOM 667 O O . LYS A 1 85 ? -6.488 4.391 22.156 1 77.94 85 LYS A O 1
ATOM 672 N N . GLU A 1 86 ? -6.723 5.645 20.391 1 75.81 86 GLU A N 1
ATOM 673 C CA . GLU A 1 86 ? -7.375 4.562 19.656 1 75.81 86 GLU A CA 1
ATOM 674 C C . GLU A 1 86 ? -6.426 3.922 18.656 1 75.81 86 GLU A C 1
ATOM 676 O O . GLU A 1 86 ? -6.562 2.74 18.328 1 75.81 86 GLU A O 1
ATOM 681 N N . ASP A 1 87 ? -5.449 4.746 18.328 1 79 87 ASP A N 1
ATOM 682 C CA . ASP A 1 87 ? -4.617 4.25 17.234 1 79 87 ASP A CA 1
ATOM 683 C C . ASP A 1 87 ? -3.355 3.576 17.766 1 79 87 ASP A C 1
ATOM 685 O O . ASP A 1 87 ? -2.785 4.012 18.766 1 79 87 ASP A O 1
ATOM 689 N N . ASN A 1 88 ? -2.975 2.531 17.234 1 89.31 88 ASN A N 1
ATOM 690 C CA . ASN A 1 88 ? -1.721 1.837 17.516 1 89.31 88 ASN A CA 1
ATOM 691 C C . ASN A 1 88 ? -0.938 1.565 16.234 1 89.31 88 ASN A C 1
ATOM 693 O O . ASN A 1 88 ? -0.566 0.424 15.953 1 89.31 88 ASN A O 1
ATOM 697 N N . GLY A 1 89 ? -0.657 2.682 15.57 1 95.56 89 GLY A N 1
ATOM 698 C CA . GLY A 1 89 ? 0.033 2.582 14.289 1 95.56 89 GLY A CA 1
ATOM 699 C C . GLY A 1 89 ? -0.898 2.689 13.102 1 95.56 89 GLY A C 1
ATOM 700 O O . GLY A 1 89 ? -1.963 2.068 13.078 1 95.56 89 GLY A O 1
ATOM 701 N N . ILE A 1 90 ? -0.533 3.469 12.117 1 97.06 90 ILE A N 1
ATOM 702 C CA . ILE A 1 90 ? -1.284 3.609 10.875 1 97.06 90 ILE A CA 1
ATOM 703 C C . ILE A 1 90 ? -0.861 2.523 9.891 1 97.06 90 ILE A C 1
ATOM 705 O O . ILE A 1 90 ? 0.216 2.602 9.297 1 97.06 90 ILE A O 1
ATOM 709 N N . ILE A 1 91 ? -1.737 1.524 9.648 1 97.12 91 ILE A N 1
ATOM 710 C CA . ILE A 1 91 ? -1.265 0.31 8.992 1 97.12 91 ILE A CA 1
ATOM 711 C C . ILE A 1 91 ? -1.754 0.281 7.543 1 97.12 91 ILE A C 1
ATOM 713 O O . ILE A 1 91 ? -1.317 -0.556 6.75 1 97.12 91 ILE A O 1
ATOM 717 N N . CYS A 1 92 ? -2.666 1.12 7.16 1 97.69 92 CYS A N 1
ATOM 718 C CA . CYS A 1 92 ? -3.121 1.154 5.773 1 97.69 92 CYS A CA 1
ATOM 719 C C . CYS A 1 92 ? -3.547 2.562 5.375 1 97.69 92 CYS A C 1
ATOM 721 O O . CYS A 1 92 ? -4.043 3.324 6.207 1 97.69 92 CYS A O 1
ATOM 723 N N . LEU A 1 93 ? -3.326 2.871 4.18 1 96.56 93 LEU A N 1
ATOM 724 C CA . LEU A 1 93 ? -3.605 4.152 3.541 1 96.56 93 LEU A CA 1
ATOM 725 C C . LEU A 1 93 ? -4.203 3.949 2.152 1 96.56 93 LEU A C 1
ATOM 727 O O . LEU A 1 93 ? -3.787 3.049 1.419 1 96.56 93 LEU A O 1
ATOM 731 N N . LYS A 1 94 ? -5.117 4.781 1.845 1 93.44 94 LYS A N 1
ATOM 732 C CA . LYS A 1 94 ? -5.641 4.773 0.481 1 93.44 94 LYS A CA 1
ATOM 733 C C . LYS A 1 94 ? -6.312 6.102 0.141 1 93.44 94 LYS A C 1
ATOM 735 O O . LYS A 1 94 ? -7.188 6.566 0.871 1 93.44 94 LYS A O 1
ATOM 740 N N . PHE A 1 95 ? -5.93 6.641 -0.969 1 88.94 95 PHE A N 1
ATOM 741 C CA . PHE A 1 95 ? -6.637 7.812 -1.473 1 88.94 95 PHE A CA 1
ATOM 742 C C . PHE A 1 95 ? -7.926 7.402 -2.174 1 88.94 95 PHE A C 1
ATOM 744 O O . PHE A 1 95 ? -7.949 6.426 -2.926 1 88.94 95 PHE A O 1
ATOM 751 N N . ILE A 1 96 ? -8.93 8.164 -1.852 1 84.38 96 ILE A N 1
ATOM 752 C CA . ILE A 1 96 ? -10.219 7.879 -2.467 1 84.38 96 ILE A CA 1
ATOM 753 C C . ILE A 1 96 ? -10.875 9.188 -2.912 1 84.38 96 ILE A C 1
ATOM 755 O O . ILE A 1 96 ? -10.523 10.258 -2.422 1 84.38 96 ILE A O 1
ATOM 759 N N . VAL A 1 97 ? -11.711 8.977 -3.893 1 77.5 97 VAL A N 1
ATOM 760 C CA . VAL A 1 97 ? -12.531 10.102 -4.316 1 77.5 97 VAL A CA 1
ATOM 761 C C . VAL A 1 97 ? -13.969 9.906 -3.824 1 77.5 97 VAL A C 1
ATOM 763 O O . VAL A 1 97 ? -14.617 8.922 -4.172 1 77.5 97 VAL A O 1
ATOM 766 N N . LEU A 1 98 ? -14.469 10.68 -2.93 1 71 98 LEU A N 1
ATOM 767 C CA . LEU A 1 98 ? -15.805 10.508 -2.377 1 71 98 LEU A CA 1
ATOM 768 C C . LEU A 1 98 ? -16.812 11.367 -3.125 1 71 98 LEU A C 1
ATOM 770 O O . LEU A 1 98 ? -17.984 10.984 -3.271 1 71 98 LEU A O 1
ATOM 774 N N . LYS A 1 99 ? -16.516 12.531 -3.447 1 66.12 99 LYS A N 1
ATOM 775 C CA . LYS A 1 99 ? -17.484 13.359 -4.156 1 66.12 99 LYS A CA 1
ATOM 776 C C . LYS A 1 99 ? -16.844 14.039 -5.363 1 66.12 99 LYS A C 1
ATOM 778 O O . LYS A 1 99 ? -15.664 14.367 -5.34 1 66.12 99 LYS A O 1
ATOM 783 N N . LYS A 1 100 ? -17.5 13.695 -6.473 1 62.59 100 LYS A N 1
ATOM 784 C CA . LYS A 1 100 ? -17.141 14.539 -7.605 1 62.59 100 LYS A CA 1
ATOM 785 C C . LYS A 1 100 ? -17.828 15.898 -7.52 1 62.59 100 LYS A C 1
ATOM 787 O O . LYS A 1 100 ? -19.047 15.977 -7.355 1 62.59 100 LYS A O 1
ATOM 792 N N . LYS A 1 101 ? -17.031 16.828 -7.016 1 57.62 101 LYS A N 1
ATOM 793 C CA . LYS A 1 101 ? -17.672 18.141 -6.988 1 57.62 101 LYS A CA 1
ATOM 794 C C . LYS A 1 101 ? -17.703 18.766 -8.383 1 57.62 101 LYS A C 1
ATOM 796 O O . LYS A 1 101 ? -16.688 18.781 -9.086 1 57.62 101 LYS A O 1
ATOM 801 N N . GLU A 1 102 ? -18.781 18.562 -9.055 1 53.03 102 GLU A N 1
ATOM 802 C CA . GLU A 1 102 ? -19.016 19.188 -10.352 1 53.03 102 GLU A CA 1
ATOM 803 C C . GLU A 1 102 ? -18.984 20.703 -10.242 1 53.03 102 GLU A C 1
ATOM 805 O O . GLU A 1 102 ? -19.875 21.297 -9.617 1 53.03 102 GLU A O 1
ATOM 810 N N . LYS A 1 103 ? -17.891 21.234 -9.75 1 51.75 103 LYS A N 1
ATOM 811 C CA . LYS A 1 103 ? -18.109 22.641 -10.094 1 51.75 103 LYS A CA 1
ATOM 812 C C . LYS A 1 103 ? -18.172 22.828 -11.609 1 51.75 103 LYS A C 1
ATOM 814 O O . LYS A 1 103 ? -17.641 22 -12.367 1 51.75 103 LYS A O 1
ATOM 819 N N . THR A 1 104 ? -18.656 23.828 -12.156 1 56.03 104 THR A N 1
ATOM 820 C CA . THR A 1 104 ? -18.953 24.141 -13.547 1 56.03 104 THR A CA 1
ATOM 821 C C . THR A 1 104 ? -17.938 23.5 -14.477 1 56.03 104 THR A C 1
ATOM 823 O O . THR A 1 104 ? -18.297 22.75 -15.383 1 56.03 104 THR A O 1
ATOM 826 N N . ASN A 1 105 ? -16.812 24.125 -14.867 1 53.97 105 ASN A N 1
ATOM 827 C CA . ASN A 1 105 ? -15.875 23.859 -15.938 1 53.97 105 ASN A CA 1
ATOM 828 C C . ASN A 1 105 ? -14.734 22.953 -15.469 1 53.97 105 ASN A C 1
ATOM 830 O O . ASN A 1 105 ? -13.906 22.516 -16.266 1 53.97 105 ASN A O 1
ATOM 834 N N . ASN A 1 106 ? -14.656 22.828 -14.086 1 53 106 ASN A N 1
ATOM 835 C CA . ASN A 1 106 ? -13.516 22.016 -13.695 1 53 106 ASN A CA 1
ATOM 836 C C . ASN A 1 106 ? -13.914 20.953 -12.672 1 53 106 ASN A C 1
ATOM 838 O O . ASN A 1 106 ? -14.312 21.266 -11.555 1 53 106 ASN A O 1
ATOM 842 N N . VAL A 1 107 ? -14.273 19.812 -13.047 1 54.59 107 VAL A N 1
ATOM 843 C CA . VAL A 1 107 ? -14.547 18.672 -12.172 1 54.59 107 VAL A CA 1
ATOM 844 C C . VAL A 1 107 ? -13.414 18.531 -11.156 1 54.59 107 VAL A C 1
ATOM 846 O O . VAL A 1 107 ? -12.258 18.312 -11.531 1 54.59 107 VAL A O 1
ATOM 849 N N . LYS A 1 108 ? -13.68 19.172 -9.914 1 58.72 108 LYS A N 1
ATOM 850 C CA . LYS A 1 108 ? -12.695 18.922 -8.867 1 58.72 108 LYS A CA 1
ATOM 851 C C . LYS A 1 108 ? -13.023 17.641 -8.102 1 58.72 108 LYS A C 1
ATOM 853 O O . LYS A 1 108 ? -14.18 17.406 -7.746 1 58.72 108 LYS A O 1
ATOM 858 N N . TYR A 1 109 ? -12.125 16.688 -8.148 1 60.66 109 TYR A N 1
ATOM 859 C CA . TYR A 1 109 ? -12.266 15.5 -7.328 1 60.66 109 TYR A CA 1
ATOM 860 C C . TYR A 1 109 ? -11.883 15.781 -5.883 1 60.66 109 TYR A C 1
ATOM 862 O O . TYR A 1 109 ? -10.883 16.453 -5.621 1 60.66 109 TYR A O 1
ATOM 870 N N . ASP A 1 110 ? -12.914 15.539 -5.039 1 73.69 110 ASP A N 1
ATOM 871 C CA . ASP A 1 110 ? -12.609 15.617 -3.613 1 73.69 110 ASP A CA 1
ATOM 872 C C . ASP A 1 110 ? -11.742 14.438 -3.172 1 73.69 110 ASP A C 1
ATOM 874 O O . ASP A 1 110 ? -12.258 13.367 -2.857 1 73.69 110 ASP A O 1
ATOM 878 N N . LEU A 1 111 ? -10.484 14.633 -3.338 1 76.19 111 LEU A N 1
ATOM 879 C CA . LEU A 1 111 ? -9.531 13.609 -2.918 1 76.19 111 LEU A CA 1
ATOM 880 C C . LEU A 1 111 ? -9.438 13.547 -1.396 1 76.19 111 LEU A C 1
ATOM 882 O O . LEU A 1 111 ? -9.219 14.562 -0.742 1 76.19 111 LEU A O 1
ATOM 886 N N . ASN A 1 112 ? -9.797 12.422 -0.94 1 85.31 112 ASN A N 1
ATOM 887 C CA . ASN A 1 112 ? -9.719 12.125 0.486 1 85.31 112 ASN A CA 1
ATOM 888 C C . ASN A 1 112 ? -8.727 11 0.771 1 85.31 112 ASN A C 1
ATOM 890 O O . ASN A 1 112 ? -8.398 10.219 -0.119 1 85.31 112 ASN A O 1
ATOM 894 N N . LEU A 1 113 ? -8.203 11.07 1.971 1 89.75 113 LEU A N 1
ATOM 895 C CA . LEU A 1 113 ? -7.348 9.984 2.422 1 89.75 113 LEU A CA 1
ATOM 896 C C . LEU A 1 113 ? -8.07 9.102 3.439 1 89.75 113 LEU A C 1
ATOM 898 O O . LEU A 1 113 ? -8.508 9.594 4.48 1 89.75 113 LEU A O 1
ATOM 902 N N . CYS A 1 114 ? -8.211 7.902 3.039 1 92.81 114 CYS A N 1
ATOM 903 C CA . CYS A 1 114 ? -8.688 6.887 3.973 1 92.81 114 CYS A CA 1
ATOM 904 C C . CYS A 1 114 ? -7.52 6.176 4.645 1 92.81 114 CYS A C 1
ATOM 906 O O . CYS A 1 114 ? -6.523 5.855 3.996 1 92.81 114 CYS A O 1
ATOM 908 N N . TYR A 1 115 ? -7.629 5.988 6.004 1 94.94 115 TYR A N 1
ATOM 909 C CA . TYR A 1 115 ? -6.559 5.293 6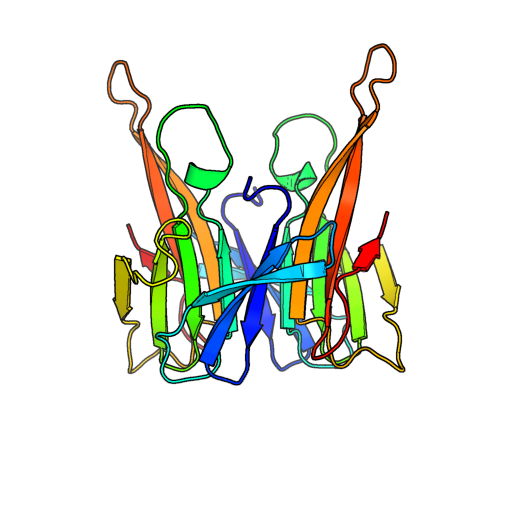.715 1 94.94 115 TYR A CA 1
ATOM 910 C C . TYR A 1 115 ? -7.117 4.473 7.871 1 94.94 115 TYR A C 1
ATOM 912 O O . TYR A 1 115 ? -8.242 4.699 8.312 1 94.94 115 TYR A O 1
ATOM 920 N N . GLY A 1 116 ? -6.332 3.496 8.258 1 95.38 116 GLY A N 1
ATOM 921 C CA . GLY A 1 116 ? -6.676 2.637 9.383 1 95.38 116 GLY A CA 1
ATOM 922 C C . GLY A 1 116 ? -5.504 2.371 10.312 1 95.38 116 GLY A C 1
ATOM 923 O O . GLY A 1 116 ? -4.348 2.4 9.883 1 95.38 116 GLY A O 1
ATOM 924 N N . SER A 1 117 ? -5.801 2.193 11.594 1 93.94 117 SER A N 1
ATOM 925 C CA . SER A 1 117 ? -4.809 1.812 12.594 1 93.94 117 SER A CA 1
ATOM 926 C C . SER A 1 117 ? -5.055 0.396 13.102 1 93.94 117 SER A C 1
ATOM 928 O O . SER A 1 117 ? -6.098 -0.197 12.828 1 93.94 117 SER A O 1
ATOM 930 N N . ASN A 1 118 ? -3.861 -0.003 13.789 1 88.62 118 ASN A N 1
ATOM 931 C CA . ASN A 1 118 ? -3.971 -1.287 14.469 1 88.62 118 ASN A CA 1
ATOM 932 C C . ASN A 1 118 ? -5.055 -1.26 15.547 1 88.62 118 ASN A C 1
ATOM 934 O O . ASN A 1 118 ? -4.977 -0.474 16.484 1 88.62 118 ASN A O 1
ATOM 938 N N . LYS A 1 119 ? -6.344 -1.77 15.328 1 80.25 119 LYS A N 1
ATOM 939 C CA . LYS A 1 119 ? -7.414 -1.926 16.297 1 80.25 119 LYS A CA 1
ATOM 940 C C . LYS A 1 119 ? -8.375 -0.742 16.266 1 80.25 119 LYS A C 1
ATOM 942 O O . LYS A 1 119 ? -9.18 -0.558 17.172 1 80.25 119 LYS A O 1
ATOM 947 N N . GLY A 1 120 ? -8.133 0.265 15.469 1 82.06 120 GLY A N 1
ATOM 948 C CA . GLY A 1 120 ? -9.039 1.398 15.344 1 82.06 120 GLY A CA 1
ATOM 949 C C . GLY A 1 120 ? -9.945 1.31 14.133 1 82.06 120 GLY A C 1
ATOM 950 O O . GLY A 1 120 ? -9.844 0.371 13.344 1 82.06 120 GLY A O 1
ATOM 951 N N . PRO A 1 121 ? -10.859 2.289 14.109 1 87.12 121 PRO A N 1
ATOM 952 C CA . PRO A 1 121 ? -11.734 2.352 12.938 1 87.12 121 PRO A CA 1
ATOM 953 C C . PRO A 1 121 ? -11.039 2.91 11.703 1 87.12 121 PRO A C 1
ATOM 955 O O . PRO A 1 121 ? -9.938 3.469 11.805 1 87.12 121 PRO A O 1
ATOM 958 N N . ILE A 1 122 ? -11.703 2.637 10.594 1 93.12 122 ILE A N 1
ATOM 959 C CA . ILE A 1 122 ? -11.281 3.348 9.391 1 93.12 122 ILE A CA 1
ATOM 960 C C . ILE A 1 122 ? -11.703 4.812 9.484 1 93.12 122 ILE A C 1
ATOM 962 O O . ILE A 1 122 ? -12.812 5.121 9.922 1 93.12 122 ILE A O 1
ATOM 966 N N . ARG A 1 123 ? -10.82 5.68 9.094 1 92.31 123 ARG A N 1
ATOM 967 C CA . ARG A 1 123 ? -11.078 7.113 9.109 1 92.31 123 ARG A CA 1
ATOM 968 C C . ARG A 1 123 ? -10.836 7.734 7.742 1 92.31 123 ARG A C 1
ATOM 970 O O . ARG A 1 123 ? -10.055 7.207 6.945 1 92.31 123 ARG A O 1
ATOM 977 N N . ILE A 1 124 ? -11.547 8.82 7.484 1 89.31 124 ILE A N 1
ATOM 978 C CA . ILE A 1 124 ? -11.383 9.555 6.234 1 89.31 124 ILE A CA 1
ATOM 979 C C . ILE A 1 124 ? -10.984 11 6.539 1 89.31 124 ILE A C 1
ATOM 981 O O . ILE A 1 124 ? -11.625 11.664 7.355 1 89.31 124 ILE A O 1
ATOM 985 N N . TRP A 1 125 ? -9.891 11.352 6.035 1 87.62 125 TRP A N 1
ATOM 986 C CA . TRP A 1 125 ? -9.414 12.727 6.145 1 87.62 125 TRP A CA 1
ATOM 987 C C . TRP A 1 125 ? -9.602 13.477 4.824 1 87.62 125 TRP A C 1
ATOM 989 O O . TRP A 1 125 ? -9.289 12.945 3.756 1 87.62 125 TRP A O 1
ATOM 999 N N . GLY A 1 126 ? -10.039 14.617 4.816 1 75.81 126 GLY A N 1
ATOM 1000 C CA . GLY A 1 126 ? -10.227 15.469 3.654 1 75.81 126 GLY A CA 1
ATOM 1001 C C . GLY A 1 126 ? -11.336 16.484 3.838 1 75.81 126 GLY A C 1
ATOM 1002 O O . GLY A 1 126 ? -12.125 16.391 4.781 1 75.81 126 GLY A O 1
ATOM 1003 N N . GLU B 1 1 ? -18.016 -1.985 -5.305 1 63.81 1 GLU B N 1
ATOM 1004 C CA . GLU B 1 1 ? -16.844 -1.633 -6.113 1 63.81 1 GLU B CA 1
ATOM 1005 C C . GLU B 1 1 ? -15.602 -1.461 -5.25 1 63.81 1 GLU B C 1
ATOM 1007 O O . GLU B 1 1 ? -15.695 -1.016 -4.105 1 63.81 1 GLU B O 1
ATOM 1012 N N . LEU B 1 2 ? -14.547 -1.997 -5.738 1 73.44 2 LEU B N 1
ATOM 1013 C CA . LEU B 1 2 ? -13.297 -2.018 -4.977 1 73.44 2 LEU B CA 1
ATOM 1014 C C . LEU B 1 2 ? -12.797 -0.601 -4.727 1 73.44 2 LEU B C 1
ATOM 1016 O O . LEU B 1 2 ? -11.945 -0.386 -3.859 1 73.44 2 LEU B O 1
ATOM 1020 N N . LEU B 1 3 ? -13.477 0.337 -5.387 1 74.75 3 LEU B N 1
ATOM 1021 C CA . LEU B 1 3 ? -13.039 1.723 -5.25 1 74.75 3 LEU B CA 1
ATOM 1022 C C . LEU B 1 3 ? -13.312 2.246 -3.848 1 74.75 3 LEU B C 1
ATOM 1024 O O . LEU B 1 3 ? -12.609 3.135 -3.359 1 74.75 3 LEU B O 1
ATOM 1028 N N . ASN B 1 4 ? -14.234 1.645 -3.168 1 85.62 4 ASN B N 1
ATOM 1029 C CA . ASN B 1 4 ? -14.609 2.094 -1.83 1 85.62 4 ASN B CA 1
ATOM 1030 C C . ASN B 1 4 ? -14.125 1.122 -0.757 1 85.62 4 ASN B C 1
ATOM 1032 O O . ASN B 1 4 ? -14.797 0.928 0.257 1 85.62 4 ASN B O 1
ATOM 1036 N N . THR B 1 5 ? -13.086 0.464 -1.077 1 91.31 5 THR B N 1
ATOM 1037 C CA . THR B 1 5 ? -12.492 -0.465 -0.119 1 91.31 5 THR B CA 1
ATOM 1038 C C . THR B 1 5 ? -11.039 -0.099 0.167 1 91.31 5 THR B C 1
ATOM 1040 O O . THR B 1 5 ? -10.43 0.673 -0.577 1 91.31 5 THR B O 1
ATOM 1043 N N . ILE B 1 6 ? -10.586 -0.642 1.221 1 94.25 6 ILE B N 1
ATOM 1044 C CA . ILE B 1 6 ? -9.18 -0.509 1.57 1 94.25 6 ILE B CA 1
ATOM 1045 C C . ILE B 1 6 ? -8.648 -1.841 2.098 1 94.25 6 ILE B C 1
ATOM 1047 O O . ILE B 1 6 ? -9.383 -2.604 2.725 1 94.25 6 ILE B O 1
ATOM 1051 N N . LEU B 1 7 ? -7.367 -2.129 1.786 1 95.62 7 LEU B N 1
ATOM 1052 C CA . LEU B 1 7 ? -6.703 -3.359 2.205 1 95.62 7 LEU B CA 1
ATOM 1053 C C . LEU B 1 7 ? -5.816 -3.109 3.422 1 95.62 7 LEU B C 1
ATOM 1055 O O . LEU B 1 7 ? -5.168 -2.064 3.52 1 95.62 7 LEU B O 1
ATOM 1059 N N . SER B 1 8 ? -5.758 -4.098 4.34 1 97.12 8 SER B N 1
ATOM 1060 C CA . SER B 1 8 ? -4.766 -4.09 5.41 1 97.12 8 SER B CA 1
ATOM 1061 C C . SER B 1 8 ? -4.141 -5.469 5.594 1 97.12 8 SER B C 1
ATOM 1063 O O . SER B 1 8 ? -4.777 -6.488 5.32 1 97.12 8 SER B O 1
ATOM 1065 N N . GLY B 1 9 ? -2.883 -5.48 5.875 1 96.94 9 GLY B N 1
ATOM 1066 C CA . GLY B 1 9 ? -2.236 -6.684 6.379 1 96.94 9 GLY B CA 1
ATOM 1067 C C . GLY B 1 9 ? -2.301 -6.805 7.891 1 96.94 9 GLY B C 1
ATOM 1068 O O . GLY B 1 9 ? -2.191 -5.805 8.602 1 96.94 9 GLY B O 1
ATOM 1069 N N . SER B 1 10 ? -2.385 -8.023 8.383 1 93.88 10 SER B N 1
ATOM 1070 C CA . SER B 1 10 ? -2.52 -8.25 9.812 1 93.88 10 SER B CA 1
ATOM 1071 C C . SER B 1 10 ? -1.372 -9.102 10.352 1 93.88 10 SER B C 1
ATOM 1073 O O . SER B 1 10 ? -0.696 -9.789 9.586 1 93.88 10 SER B O 1
ATOM 1075 N N . ASP B 1 11 ? -1.243 -9 11.617 1 94.12 11 ASP B N 1
ATOM 1076 C CA . ASP B 1 11 ? -0.24 -9.797 12.32 1 94.12 11 ASP B CA 1
ATOM 1077 C C . ASP B 1 11 ? -0.695 -11.25 12.461 1 94.12 11 ASP B C 1
ATOM 1079 O O . ASP B 1 11 ? 0.11 -12.133 12.766 1 94.12 11 ASP B O 1
ATOM 1083 N N . ASP B 1 12 ? -1.917 -11.555 12.258 1 95.25 12 ASP B N 1
ATOM 1084 C CA . ASP B 1 12 ? -2.418 -12.922 12.336 1 95.25 12 ASP B CA 1
ATOM 1085 C C . ASP B 1 12 ? -2.27 -13.641 10.992 1 95.25 12 ASP B C 1
ATOM 1087 O O . ASP B 1 12 ? -2.93 -14.648 10.75 1 95.25 12 ASP B O 1
ATOM 1091 N N . ASN B 1 13 ? -1.583 -13.078 10.102 1 97.19 13 ASN B N 1
ATOM 1092 C CA . ASN B 1 13 ? -1.191 -13.648 8.812 1 97.19 13 ASN B CA 1
ATOM 1093 C C . ASN B 1 13 ? -2.293 -13.492 7.77 1 97.19 13 ASN B C 1
ATOM 1095 O O . ASN B 1 13 ? -2.254 -14.125 6.719 1 97.19 13 ASN B O 1
ATOM 1099 N N . SER B 1 14 ? -3.236 -12.648 8.031 1 95.38 14 SER B N 1
ATOM 1100 C CA . SER B 1 14 ? -4.352 -12.5 7.098 1 95.38 14 SER B CA 1
ATOM 1101 C C . SER B 1 14 ? -4.309 -11.148 6.398 1 95.38 14 SER B C 1
ATOM 1103 O O . SER B 1 14 ? -3.674 -10.21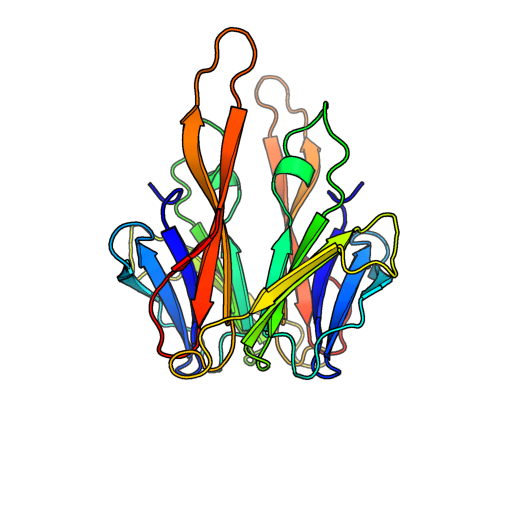1 6.883 1 95.38 14 SER B O 1
ATOM 1105 N N . VAL B 1 15 ? -4.902 -11.148 5.223 1 96.19 15 VAL B N 1
ATOM 1106 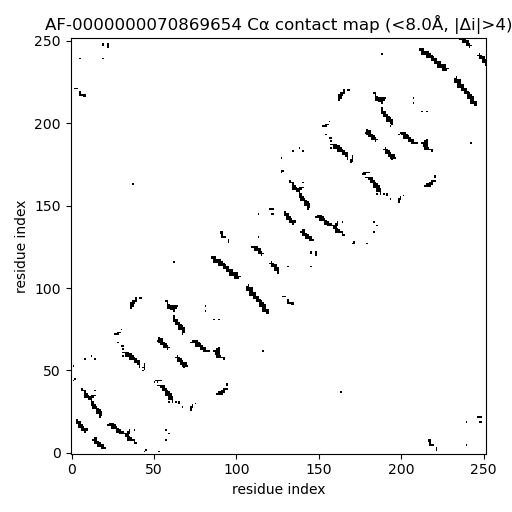C CA . VAL B 1 15 ? -5.227 -9.914 4.516 1 96.19 15 VAL B CA 1
ATOM 1107 C C . VAL B 1 15 ? -6.711 -9.594 4.691 1 96.19 15 VAL B C 1
ATOM 1109 O O . VAL B 1 15 ? -7.559 -10.484 4.621 1 96.19 15 VAL B O 1
ATOM 1112 N N . ARG B 1 16 ? -6.961 -8.344 4.91 1 95.25 16 ARG B N 1
ATOM 1113 C CA . ARG B 1 16 ? -8.352 -7.98 5.145 1 95.25 16 ARG B CA 1
ATOM 1114 C C . ARG B 1 16 ? -8.797 -6.871 4.195 1 95.25 16 ARG B C 1
ATOM 1116 O O . ARG B 1 16 ? -8.031 -5.941 3.922 1 95.25 16 ARG B O 1
ATOM 1123 N N . LEU B 1 17 ? -9.984 -7.008 3.75 1 93.94 17 LEU B N 1
ATOM 1124 C CA . LEU B 1 17 ? -10.68 -6.012 2.938 1 93.94 17 LEU B CA 1
ATOM 1125 C C . LEU B 1 17 ? -11.773 -5.316 3.746 1 93.94 17 LEU B C 1
ATOM 1127 O O . LEU B 1 17 ? -12.586 -5.973 4.398 1 93.94 17 LEU B O 1
ATOM 1131 N N . TRP B 1 18 ? -11.727 -3.992 3.715 1 95.44 18 TRP B N 1
ATOM 1132 C CA . TRP B 1 18 ? -12.688 -3.213 4.48 1 95.44 18 TRP B CA 1
ATOM 1133 C C . TRP B 1 18 ? -13.516 -2.316 3.562 1 95.44 18 TRP B C 1
ATOM 1135 O O . TRP B 1 18 ? -12.984 -1.738 2.611 1 95.44 18 TRP B O 1
ATOM 1145 N N . ASP B 1 19 ? -14.781 -2.166 3.916 1 94.25 19 ASP B N 1
ATOM 1146 C CA . ASP B 1 19 ? -15.602 -1.126 3.303 1 94.25 19 ASP B CA 1
ATOM 1147 C C . ASP B 1 19 ? -15.336 0.233 3.945 1 94.25 19 ASP B C 1
ATOM 1149 O O . ASP B 1 19 ? -15.5 0.395 5.156 1 94.25 19 ASP B O 1
ATOM 1153 N N . ILE B 1 20 ? -14.992 1.192 3.125 1 92.44 20 ILE B N 1
ATOM 1154 C CA . ILE B 1 20 ? -14.547 2.48 3.648 1 92.44 20 ILE B CA 1
ATOM 1155 C C . ILE B 1 20 ? -15.742 3.23 4.246 1 92.44 20 ILE B C 1
ATOM 1157 O O . ILE B 1 20 ? -15.609 3.887 5.281 1 92.44 20 ILE B O 1
ATOM 1161 N N . ARG B 1 21 ? -16.812 3.211 3.691 1 87.5 21 ARG B N 1
ATOM 1162 C CA . ARG B 1 21 ? -17.984 3.982 4.105 1 87.5 21 ARG B CA 1
ATOM 1163 C C . ARG B 1 21 ? -18.531 3.469 5.43 1 87.5 21 ARG B C 1
ATOM 1165 O O . ARG B 1 21 ? -18.766 4.25 6.359 1 87.5 21 ARG B O 1
ATOM 1172 N N . SER B 1 22 ? -18.641 2.188 5.574 1 91.62 22 SER B N 1
ATOM 1173 C CA . SER B 1 22 ? -19.219 1.613 6.781 1 91.62 22 SER B CA 1
ATOM 1174 C C . SER B 1 22 ? -18.156 1.321 7.828 1 91.62 22 SER B C 1
ATOM 1176 O O . SER B 1 22 ? -18.469 1.151 9.008 1 91.62 22 SER B O 1
ATOM 1178 N N . GLY B 1 23 ? -16.969 1.179 7.379 1 91.38 23 GLY B N 1
ATOM 1179 C CA . GLY B 1 23 ? -15.883 0.796 8.266 1 91.38 23 GLY B CA 1
ATOM 1180 C C . GLY B 1 23 ? -15.883 -0.682 8.602 1 91.38 23 GLY B C 1
ATOM 1181 O O . GLY B 1 23 ? -15.125 -1.125 9.469 1 91.38 23 GLY B O 1
ATOM 1182 N N . LYS B 1 24 ? -16.656 -1.437 7.875 1 94 24 LYS B N 1
ATOM 1183 C CA . LYS B 1 24 ? -16.781 -2.855 8.203 1 94 24 LYS B CA 1
ATOM 1184 C C . LYS B 1 24 ? -15.836 -3.699 7.348 1 94 24 LYS B C 1
ATOM 1186 O O . LYS B 1 24 ? -15.609 -3.391 6.18 1 94 24 LYS B O 1
ATOM 1191 N N . GLN B 1 25 ? -15.406 -4.773 7.973 1 93.56 25 GLN B N 1
ATOM 1192 C CA . GLN B 1 25 ? -14.625 -5.773 7.254 1 93.56 25 GLN B CA 1
ATOM 1193 C C . GLN B 1 25 ? -15.5 -6.562 6.285 1 93.56 25 GLN B C 1
ATOM 1195 O O . GLN B 1 25 ? -16.562 -7.062 6.668 1 93.56 25 GLN B O 1
ATOM 1200 N N . ILE B 1 26 ? -15.133 -6.684 5.098 1 92.19 26 ILE B N 1
ATOM 1201 C CA . ILE B 1 26 ? -15.875 -7.352 4.039 1 92.19 26 ILE B CA 1
ATOM 1202 C C . ILE B 1 26 ? -15.391 -8.789 3.898 1 92.19 26 ILE B C 1
ATOM 1204 O O . ILE B 1 26 ? -16.203 -9.711 3.715 1 92.19 26 ILE B O 1
ATOM 1208 N N . GLN B 1 27 ? -14.109 -8.977 3.932 1 93.12 27 GLN B N 1
ATOM 1209 C CA . GLN B 1 27 ? -13.516 -10.266 3.605 1 93.12 27 GLN B CA 1
ATOM 1210 C C . GLN B 1 27 ? -12.156 -10.43 4.273 1 93.12 27 GLN B C 1
ATOM 1212 O O . GLN B 1 27 ? -11.484 -9.445 4.57 1 93.12 27 GLN B O 1
ATOM 1217 N N . VAL B 1 28 ? -11.836 -11.672 4.527 1 94.06 28 VAL B N 1
ATOM 1218 C CA . VAL B 1 28 ? -10.523 -12.047 5.051 1 94.06 28 VAL B CA 1
ATOM 1219 C C . VAL B 1 28 ? -9.867 -13.07 4.125 1 94.06 28 VAL B C 1
ATOM 1221 O O . VAL B 1 28 ? -10.531 -14 3.65 1 94.06 28 VAL B O 1
ATOM 1224 N N . PHE B 1 29 ? -8.68 -12.859 3.824 1 94.56 29 PHE B N 1
ATOM 1225 C CA . PHE B 1 29 ? -7.906 -13.789 3.008 1 94.56 29 PHE B CA 1
ATOM 1226 C C . PHE B 1 29 ? -6.82 -14.469 3.838 1 94.56 29 PHE B C 1
ATOM 1228 O O . PHE B 1 29 ? -5.898 -13.805 4.32 1 94.56 29 PHE B O 1
ATOM 1235 N N . ASP B 1 30 ? -6.969 -15.789 3.912 1 93.75 30 ASP B N 1
ATOM 1236 C CA . ASP B 1 30 ? -6.027 -16.594 4.691 1 93.75 30 ASP B CA 1
ATOM 1237 C C . ASP B 1 30 ? -5.152 -17.453 3.779 1 93.75 30 ASP B C 1
ATOM 1239 O O . ASP B 1 30 ? -5.645 -18.062 2.836 1 93.75 30 ASP B O 1
ATOM 1243 N N . GLY B 1 31 ? -3.836 -17.281 3.986 1 94.06 31 GLY B N 1
ATOM 1244 C CA . GLY B 1 31 ? -2.959 -18.109 3.168 1 94.06 31 GLY B CA 1
ATOM 1245 C C . GLY B 1 31 ? -1.492 -17.953 3.527 1 94.06 31 GLY B C 1
ATOM 1246 O O . GLY B 1 31 ? -0.717 -18.906 3.416 1 94.06 31 GLY B O 1
ATOM 1247 N N . HIS B 1 32 ? -1.186 -16.781 3.963 1 96.31 32 HIS B N 1
ATOM 1248 C CA . HIS B 1 32 ? 0.191 -16.562 4.387 1 96.31 32 HIS B CA 1
ATOM 1249 C C . HIS B 1 32 ? 0.514 -17.344 5.652 1 96.31 32 HIS B C 1
ATOM 1251 O O . HIS B 1 32 ? -0.372 -17.609 6.469 1 96.31 32 HIS B O 1
ATOM 1257 N N . SER B 1 33 ? 1.687 -17.703 5.812 1 96.88 33 SER B N 1
ATOM 1258 C CA . SER B 1 33 ? 2.113 -18.438 7 1 96.88 33 SER B CA 1
ATOM 1259 C C . SER B 1 33 ? 2.867 -17.531 7.969 1 96.88 33 SER B C 1
ATOM 1261 O O . SER B 1 33 ? 3.453 -18.016 8.945 1 96.88 33 SER B O 1
ATOM 1263 N N . SER B 1 34 ? 2.941 -16.25 7.738 1 97.44 34 SER B N 1
ATOM 1264 C CA . SER B 1 34 ? 3.535 -15.227 8.602 1 97.44 34 SER B CA 1
ATOM 1265 C C . SER B 1 34 ? 2.875 -13.867 8.391 1 97.44 34 SER B C 1
ATOM 1267 O O . SER B 1 34 ? 1.939 -13.742 7.598 1 97.44 34 SER B O 1
ATOM 1269 N N . ILE B 1 35 ? 3.393 -12.898 9.133 1 96.88 35 ILE B N 1
ATOM 1270 C CA . ILE B 1 35 ? 2.822 -11.555 9.164 1 96.88 35 ILE B CA 1
ATOM 1271 C C . ILE B 1 35 ? 2.811 -10.969 7.754 1 96.88 35 ILE B C 1
ATOM 1273 O O . ILE B 1 35 ? 3.781 -11.109 7.008 1 96.88 35 ILE B O 1
ATOM 1277 N N . VAL B 1 36 ? 1.672 -10.305 7.402 1 97.75 36 VAL B N 1
ATOM 1278 C CA . VAL B 1 36 ? 1.547 -9.633 6.109 1 97.75 36 VAL B CA 1
ATOM 1279 C C . VAL B 1 36 ? 2.184 -8.25 6.184 1 97.75 36 VAL B C 1
ATOM 1281 O O . VAL B 1 36 ? 1.876 -7.465 7.086 1 97.75 36 VAL B O 1
ATOM 1284 N N . LEU B 1 37 ? 3.049 -7.926 5.191 1 97.38 37 LEU B N 1
ATOM 1285 C CA . LEU B 1 37 ? 3.854 -6.711 5.266 1 97.38 37 LEU B CA 1
ATOM 1286 C C . LEU B 1 37 ? 3.416 -5.707 4.203 1 97.38 37 LEU B C 1
ATOM 1288 O O . LEU B 1 37 ? 3.668 -4.508 4.34 1 97.38 37 LEU B O 1
ATOM 1292 N N . SER B 1 38 ? 2.859 -6.129 3.182 1 98.06 38 SER B N 1
ATOM 1293 C CA . SER B 1 38 ? 2.494 -5.258 2.072 1 98.06 38 SER B CA 1
ATOM 1294 C C . SER B 1 38 ? 1.234 -5.754 1.369 1 98.06 38 SER B C 1
ATOM 1296 O O . SER B 1 38 ? 0.967 -6.957 1.343 1 98.06 38 SER B O 1
ATOM 1298 N N . VAL B 1 39 ? 0.46 -4.828 0.882 1 97.25 39 VAL B N 1
ATOM 1299 C CA . VAL B 1 39 ? -0.747 -5.113 0.113 1 97.25 39 VAL B CA 1
ATOM 1300 C C . VAL B 1 39 ? -0.834 -4.168 -1.082 1 97.25 39 VAL B C 1
ATOM 1302 O O . VAL B 1 39 ? -0.305 -3.055 -1.041 1 97.25 39 VAL B O 1
ATOM 1305 N N . GLU B 1 40 ? -1.443 -4.645 -2.141 1 94.5 40 GLU B N 1
ATOM 1306 C CA . GLU B 1 40 ? -1.578 -3.842 -3.352 1 94.5 40 GLU B CA 1
ATOM 1307 C C . GLU B 1 40 ? -2.781 -4.289 -4.18 1 94.5 40 GLU B C 1
ATOM 1309 O O . GLU B 1 40 ? -3.016 -5.488 -4.344 1 94.5 40 GLU B O 1
ATOM 1314 N N . TYR B 1 41 ? -3.52 -3.271 -4.676 1 90.31 41 TYR B N 1
ATOM 1315 C CA . TYR B 1 41 ? -4.582 -3.562 -5.633 1 90.31 41 TYR B CA 1
ATOM 1316 C C . TYR B 1 41 ? -4.012 -3.779 -7.027 1 90.31 41 TYR B C 1
ATOM 1318 O O . TYR B 1 41 ? -3.137 -3.033 -7.473 1 90.31 41 TYR B O 1
ATOM 1326 N N . SER B 1 42 ? -4.43 -4.746 -7.723 1 83.75 42 SER B N 1
ATOM 1327 C CA . SER B 1 42 ? -4.121 -4.824 -9.148 1 83.75 42 SER B CA 1
ATOM 1328 C C . SER B 1 42 ? -4.875 -3.756 -9.938 1 83.75 42 SER B C 1
ATOM 1330 O O . SER B 1 42 ? -6.047 -3.49 -9.664 1 83.75 42 SER B O 1
ATOM 1332 N N . PRO B 1 43 ? -4.07 -3 -10.906 1 70.25 43 PRO B N 1
ATOM 1333 C CA . PRO B 1 43 ? -4.723 -1.938 -11.672 1 70.25 43 PRO B CA 1
ATOM 1334 C C . PRO B 1 43 ? -5.914 -2.441 -12.484 1 70.25 43 PRO B C 1
ATOM 1336 O O . PRO B 1 43 ? -6.812 -1.666 -12.812 1 70.25 43 PRO B O 1
ATOM 1339 N N . LEU B 1 44 ? -5.684 -3.512 -13.125 1 57.47 44 LEU B N 1
ATOM 1340 C CA . LEU B 1 44 ? -6.836 -3.998 -13.875 1 57.47 44 LEU B CA 1
ATOM 1341 C C . LEU B 1 44 ? -8.094 -3.967 -13.016 1 57.47 44 LEU B C 1
ATOM 1343 O O . LEU B 1 44 ? -9.211 -3.898 -13.539 1 57.47 44 LEU B O 1
ATOM 1347 N N . VAL B 1 45 ? -8.023 -3.91 -11.789 1 47.62 45 VAL B N 1
ATOM 1348 C CA . VAL B 1 45 ? -9.156 -3.693 -10.891 1 47.62 45 VAL B CA 1
ATOM 1349 C C . VAL B 1 45 ? -9.664 -2.264 -11.047 1 47.62 45 VAL B C 1
ATOM 1351 O O . VAL B 1 45 ? -10.875 -2.023 -11.016 1 47.62 45 VAL B O 1
ATOM 1354 N N . ILE B 1 46 ? -8.734 -1.18 -11.195 1 42.53 46 ILE B N 1
ATOM 1355 C CA . ILE B 1 46 ? -9.117 0.225 -11.109 1 42.53 46 ILE B CA 1
ATOM 1356 C C . ILE B 1 46 ? -9.594 0.717 -12.477 1 42.53 46 ILE B C 1
ATOM 1358 O O . ILE B 1 46 ? -10.352 1.685 -12.562 1 42.53 46 ILE B O 1
ATOM 1362 N N . LYS B 1 47 ? -8.75 0.802 -13.672 1 39.34 47 LYS B N 1
ATOM 1363 C CA . LYS B 1 47 ? -9.023 1.462 -14.945 1 39.34 47 LYS B CA 1
ATOM 1364 C C . LYS B 1 47 ? -10.406 1.08 -15.477 1 39.34 47 LYS B C 1
ATOM 1366 O O . LYS B 1 47 ? -10.883 1.652 -16.453 1 39.34 47 LYS B O 1
ATOM 1371 N N . ASN B 1 48 ? -11.422 1.045 -15.273 1 38.12 48 ASN B N 1
ATOM 1372 C CA . ASN B 1 48 ? -12.812 0.97 -15.727 1 38.12 48 ASN B CA 1
ATOM 1373 C C . ASN B 1 48 ? -13.234 -0.471 -16 1 38.12 48 ASN B C 1
ATOM 1375 O O . ASN B 1 48 ? -14.164 -0.978 -15.375 1 38.12 48 ASN B O 1
ATOM 1379 N N . SER B 1 49 ? -13.789 -0.691 -17.406 1 33.34 49 SER B N 1
ATOM 1380 C CA . SER B 1 49 ? -14.734 -1.429 -18.234 1 33.34 49 SER B CA 1
ATOM 1381 C C . SER B 1 49 ? -14.398 -2.916 -18.266 1 33.34 49 SER B C 1
ATOM 1383 O O . SER B 1 49 ? -15.281 -3.752 -18.484 1 33.34 49 SER B O 1
ATOM 1385 N N . ILE B 1 50 ? -13.234 -3.262 -19.047 1 37.5 50 ILE B N 1
ATOM 1386 C CA . ILE B 1 50 ? -13.391 -4.547 -19.719 1 37.5 50 ILE B CA 1
ATOM 1387 C C . ILE B 1 50 ? -13.312 -5.676 -18.703 1 37.5 50 ILE B C 1
ATOM 1389 O O . ILE B 1 50 ? -14.141 -6.594 -18.703 1 37.5 50 ILE B O 1
ATOM 1393 N N . GLY B 1 51 ? -11.984 -6.254 -18.422 1 39.03 51 GLY B N 1
ATOM 1394 C CA . GLY B 1 51 ? -11.953 -7.535 -17.734 1 39.03 51 GLY B CA 1
ATOM 1395 C C . GLY B 1 51 ? -11.906 -7.402 -16.219 1 39.03 51 GLY B C 1
ATOM 1396 O O . GLY B 1 51 ? -11.562 -6.34 -15.695 1 39.03 51 GLY B O 1
ATOM 1397 N N . ASN B 1 52 ? -12.828 -7.977 -15.328 1 45.97 52 ASN B N 1
ATOM 1398 C CA . ASN B 1 52 ? -13.156 -8.461 -13.992 1 45.97 52 ASN B CA 1
ATOM 1399 C C . ASN B 1 52 ? -11.906 -8.602 -13.125 1 45.97 52 ASN B C 1
ATOM 1401 O O . ASN B 1 52 ? -11.805 -9.523 -12.312 1 45.97 52 ASN B O 1
ATOM 1405 N N . SER B 1 53 ? -10.75 -7.973 -13.266 1 56.72 53 SER B N 1
ATOM 1406 C CA . SER B 1 53 ? -9.812 -8.727 -12.445 1 56.72 53 SER B CA 1
ATOM 1407 C C . SER B 1 53 ? -9.859 -8.273 -10.992 1 56.72 53 SER B C 1
ATOM 1409 O O . SER B 1 53 ? -9.656 -7.098 -10.695 1 56.72 53 SER B O 1
ATOM 1411 N N . ASN B 1 54 ? -10.672 -8.555 -10.062 1 74.5 54 ASN B N 1
ATOM 1412 C CA . ASN B 1 54 ? -10.906 -8.609 -8.625 1 74.5 54 ASN B CA 1
ATOM 1413 C C . ASN B 1 54 ? -9.758 -9.297 -7.898 1 74.5 54 ASN B C 1
ATOM 1415 O O . ASN B 1 54 ? -9.984 -10.164 -7.051 1 74.5 54 ASN B O 1
ATOM 1419 N N . VAL B 1 55 ? -8.508 -8.734 -8.453 1 84.44 55 VAL B N 1
ATOM 1420 C CA . VAL B 1 55 ? -7.367 -9.414 -7.836 1 84.44 55 VAL B CA 1
ATOM 1421 C C . VAL B 1 55 ? -6.605 -8.438 -6.941 1 84.44 55 VAL B C 1
ATOM 1423 O O . VAL B 1 55 ? -6.422 -7.273 -7.297 1 84.44 55 VAL B O 1
ATOM 1426 N N . ILE B 1 56 ? -6.207 -8.883 -5.77 1 90.94 56 ILE B N 1
ATOM 1427 C CA . ILE B 1 56 ? -5.281 -8.172 -4.898 1 90.94 56 ILE B CA 1
ATOM 1428 C C . ILE B 1 56 ? -4.043 -9.023 -4.645 1 90.94 56 ILE B C 1
ATOM 1430 O O . ILE B 1 56 ? -4.074 -10.242 -4.836 1 90.94 56 ILE B O 1
ATOM 1434 N N . CYS B 1 57 ? -2.969 -8.344 -4.277 1 93.94 57 CYS B N 1
ATOM 1435 C CA . CYS B 1 57 ? -1.765 -9.086 -3.926 1 93.94 57 CYS B CA 1
ATOM 1436 C C . CYS B 1 57 ? -1.231 -8.648 -2.564 1 93.94 57 CYS B C 1
ATOM 1438 O O . CYS B 1 57 ? -1.524 -7.54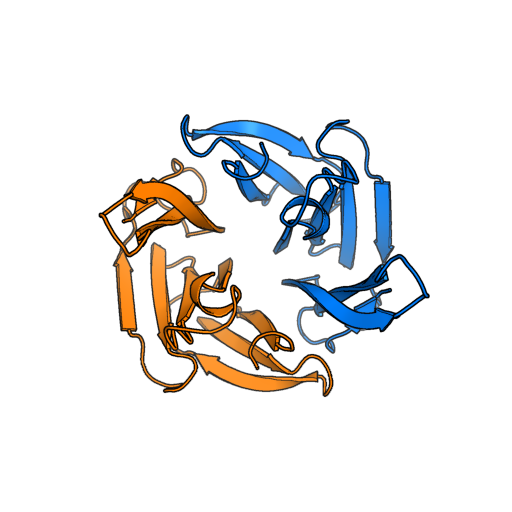7 -2.104 1 93.94 57 CYS B O 1
ATOM 1440 N N . SER B 1 58 ? -0.541 -9.508 -1.955 1 97.06 58 SER B N 1
ATOM 1441 C CA . SER B 1 58 ? 0.035 -9.242 -0.641 1 97.06 58 SER B CA 1
ATOM 1442 C C . SER B 1 58 ? 1.38 -9.945 -0.475 1 97.06 58 SER B C 1
ATOM 1444 O O . SER B 1 58 ? 1.598 -11.023 -1.03 1 97.06 58 SER B O 1
ATOM 1446 N N . GLY B 1 59 ? 2.275 -9.305 0.236 1 97.69 59 GLY B N 1
ATOM 1447 C CA . GLY B 1 59 ? 3.576 -9.836 0.608 1 97.69 59 GLY B CA 1
ATOM 1448 C C . GLY B 1 59 ? 3.736 -10.031 2.104 1 97.69 59 GLY B C 1
ATOM 1449 O O . GLY B 1 59 ? 3.158 -9.289 2.898 1 97.69 59 GLY B O 1
ATOM 1450 N N . SER B 1 60 ? 4.562 -10.898 2.457 1 97.56 60 SER B N 1
ATOM 1451 C CA . SER B 1 60 ? 4.641 -11.344 3.846 1 97.56 60 SER B CA 1
ATOM 1452 C C . SER B 1 60 ? 6.078 -11.656 4.246 1 97.56 60 SER B C 1
ATOM 1454 O O . SER B 1 60 ? 6.949 -11.805 3.389 1 97.56 60 SER B O 1
ATOM 1456 N N . PHE B 1 61 ? 6.195 -11.805 5.57 1 96.94 61 PHE B N 1
ATOM 1457 C CA . PHE B 1 61 ? 7.465 -12.258 6.125 1 96.94 61 PHE B CA 1
ATOM 1458 C C . PHE B 1 61 ? 7.746 -13.703 5.719 1 96.94 61 PHE B C 1
ATOM 1460 O O . PHE B 1 61 ? 8.867 -14.188 5.863 1 96.94 61 PHE B O 1
ATOM 1467 N N . ASP B 1 62 ? 6.848 -14.438 5.176 1 96.5 62 ASP B N 1
ATOM 1468 C CA . ASP B 1 62 ? 7.078 -15.805 4.734 1 96.5 62 ASP B CA 1
ATOM 1469 C C . ASP B 1 62 ? 7.727 -15.836 3.354 1 96.5 62 ASP B C 1
ATOM 1471 O O . ASP B 1 62 ? 7.875 -16.906 2.756 1 96.5 62 ASP B O 1
ATOM 1475 N N . ASN B 1 63 ? 8.008 -14.703 2.885 1 96 63 ASN B N 1
ATOM 1476 C CA . ASN B 1 63 ? 8.727 -14.5 1.632 1 96 63 ASN B CA 1
ATOM 1477 C C . ASN B 1 63 ? 7.902 -14.945 0.43 1 96 63 ASN B C 1
ATOM 1479 O O . ASN B 1 63 ? 8.453 -15.43 -0.56 1 96 63 ASN B O 1
ATOM 1483 N N . THR B 1 64 ? 6.617 -14.82 0.516 1 96.12 64 THR B N 1
ATOM 1484 C CA . THR B 1 64 ? 5.742 -15.148 -0.605 1 96.12 64 THR B CA 1
ATOM 1485 C C . THR B 1 64 ? 4.859 -13.953 -0.968 1 96.12 64 THR B C 1
ATOM 1487 O O . THR B 1 64 ? 4.641 -13.062 -0.144 1 96.12 64 THR B O 1
ATOM 1490 N N . ILE B 1 65 ? 4.477 -13.945 -2.236 1 95.56 65 ILE B N 1
ATOM 1491 C CA . ILE B 1 65 ? 3.443 -13.039 -2.727 1 95.56 65 ILE B CA 1
ATOM 1492 C C . ILE B 1 65 ? 2.207 -13.836 -3.135 1 95.56 65 ILE B C 1
ATOM 1494 O O . ILE B 1 65 ? 2.297 -14.758 -3.953 1 95.56 65 ILE B O 1
ATOM 1498 N N . HIS B 1 66 ? 1.17 -13.5 -2.535 1 94.81 66 HIS B N 1
ATOM 1499 C CA . HIS B 1 66 ? -0.086 -14.172 -2.852 1 94.81 66 HIS B CA 1
ATOM 1500 C C . HIS B 1 66 ? -0.993 -13.273 -3.688 1 94.81 66 HIS B C 1
ATOM 1502 O O . HIS B 1 66 ? -1.094 -12.078 -3.432 1 94.81 66 HIS B O 1
ATOM 1508 N N . PHE B 1 67 ? -1.639 -13.914 -4.676 1 91.31 67 PHE B N 1
ATOM 1509 C CA . PHE B 1 67 ? -2.693 -13.273 -5.453 1 91.31 67 PHE B CA 1
ATOM 1510 C C . PHE B 1 67 ? -4.062 -13.812 -5.051 1 91.31 67 PHE B C 1
ATOM 1512 O O . PHE B 1 67 ? -4.266 -15.023 -4.996 1 91.31 67 PHE B O 1
ATOM 1519 N N . TRP B 1 68 ? -4.887 -12.828 -4.773 1 90.75 68 TRP B N 1
ATOM 1520 C CA . TRP B 1 68 ? -6.207 -13.195 -4.277 1 90.75 68 TRP B CA 1
ATOM 1521 C C . TRP B 1 68 ? -7.297 -12.719 -5.234 1 90.75 68 TRP B C 1
ATOM 1523 O O . TRP B 1 68 ? -7.23 -11.609 -5.758 1 90.75 68 TRP B O 1
ATOM 1533 N N . ASP B 1 69 ? -8.273 -13.617 -5.383 1 85.12 69 ASP B N 1
ATOM 1534 C CA . ASP B 1 69 ? -9.492 -13.211 -6.078 1 85.12 69 ASP B CA 1
ATOM 1535 C C . ASP B 1 69 ? -10.523 -12.672 -5.094 1 85.12 69 ASP B C 1
ATOM 1537 O O . ASP B 1 69 ? -11.039 -13.422 -4.254 1 85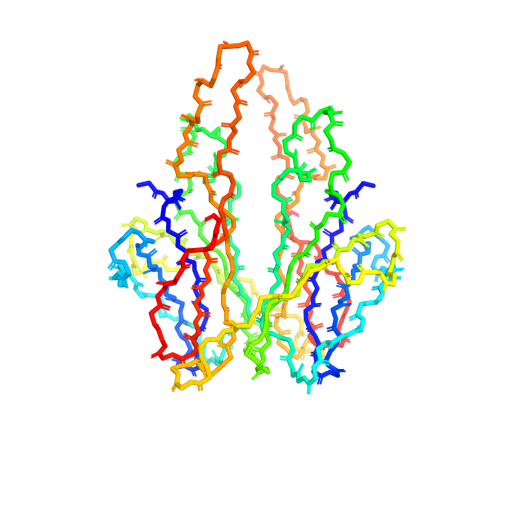.12 69 ASP B O 1
ATOM 1541 N N . ILE B 1 70 ? -10.867 -11.43 -5.191 1 84.12 70 ILE B N 1
ATOM 1542 C CA . ILE B 1 70 ? -11.766 -10.797 -4.23 1 84.12 70 ILE B CA 1
ATOM 1543 C C . ILE B 1 70 ? -13.172 -11.367 -4.383 1 84.12 70 ILE B C 1
ATOM 1545 O O . ILE B 1 70 ? -13.953 -11.391 -3.428 1 84.12 70 ILE B O 1
ATOM 1549 N N . ARG B 1 71 ? -13.539 -11.812 -5.52 1 78.94 71 ARG B N 1
ATOM 1550 C CA . ARG B 1 71 ? -14.883 -12.32 -5.754 1 78.94 71 ARG B CA 1
ATOM 1551 C C . ARG B 1 71 ? -15.078 -13.688 -5.113 1 78.94 71 ARG B C 1
ATOM 1553 O O . ARG B 1 71 ? -16.188 -14.039 -4.711 1 78.94 71 ARG B O 1
ATOM 1560 N N . SER B 1 72 ? -13.992 -14.453 -5.199 1 72.38 72 SER B N 1
ATOM 1561 C CA . SER B 1 72 ? -14.156 -15.797 -4.645 1 72.38 72 SER B CA 1
ATOM 1562 C C . SER B 1 72 ? -13.562 -15.883 -3.24 1 72.38 72 SER B C 1
ATOM 1564 O O . SER B 1 72 ? -13.578 -16.953 -2.623 1 72.38 72 SER B O 1
ATOM 1566 N N . ASN B 1 73 ? -13.547 -14.93 -2.27 1 63.06 73 ASN B N 1
ATOM 1567 C CA . ASN B 1 73 ? -12.969 -14.773 -0.937 1 63.06 73 ASN B CA 1
ATOM 1568 C C . ASN B 1 73 ? -11.883 -15.805 -0.667 1 63.06 73 ASN B C 1
ATOM 1570 O O . ASN B 1 73 ? -10.945 -15.547 0.092 1 63.06 73 ASN B O 1
ATOM 1574 N N . LYS B 1 74 ? -12.164 -17.094 -0.99 1 61.12 74 LYS B N 1
ATOM 1575 C CA . LYS B 1 74 ? -11.32 -18.156 -0.453 1 61.12 74 LYS B CA 1
ATOM 1576 C C . LYS B 1 74 ? -10.242 -18.562 -1.454 1 61.12 74 LYS B C 1
ATOM 1578 O O . LYS B 1 74 ? -9.289 -19.266 -1.1 1 61.12 74 LYS B O 1
ATOM 1583 N N . ASN B 1 75 ? -10.18 -17.781 -2.621 1 67.06 75 ASN B N 1
ATOM 1584 C CA . ASN B 1 75 ? -9.359 -18.531 -3.57 1 67.06 75 ASN B CA 1
ATOM 1585 C C . ASN B 1 75 ? -8.07 -17.781 -3.904 1 67.06 75 ASN B C 1
ATOM 1587 O O . ASN B 1 75 ? -8.109 -16.656 -4.398 1 67.06 75 ASN B O 1
ATOM 1591 N N . GLN B 1 76 ? -6.98 -18.266 -3.152 1 81.44 76 GLN B N 1
ATOM 1592 C CA . GLN B 1 76 ? -5.648 -17.906 -3.633 1 81.44 76 GLN B CA 1
ATOM 1593 C C . GLN B 1 76 ? -5.48 -18.266 -5.105 1 81.44 76 GLN B C 1
ATOM 1595 O O . GLN B 1 76 ? -5.68 -19.422 -5.496 1 81.44 76 GLN B O 1
ATOM 1600 N N . LEU B 1 77 ? -5.238 -17.375 -5.867 1 80.94 77 LEU B N 1
ATOM 1601 C CA . LEU B 1 77 ? -5.125 -17.594 -7.309 1 80.94 77 LEU B CA 1
ATOM 1602 C C . LEU B 1 77 ? -3.727 -18.078 -7.672 1 80.94 77 LEU B C 1
ATOM 1604 O O . LEU B 1 77 ? -3.576 -18.984 -8.5 1 80.94 77 LEU B O 1
ATOM 1608 N N . TYR B 1 78 ? -2.785 -17.516 -7.102 1 86.62 78 TYR B N 1
ATOM 1609 C CA . TYR B 1 78 ? -1.398 -17.766 -7.473 1 86.62 78 TYR B CA 1
ATOM 1610 C C . TYR B 1 78 ? -0.445 -17.328 -6.371 1 86.62 78 TYR B C 1
ATOM 1612 O O . TYR B 1 78 ? -0.76 -16.422 -5.598 1 86.62 78 TYR B O 1
ATOM 1620 N N . VAL B 1 79 ? 0.673 -17.969 -6.215 1 91.94 79 VAL B N 1
ATOM 1621 C CA . VAL B 1 79 ? 1.692 -17.625 -5.227 1 91.94 79 VAL B CA 1
ATOM 1622 C C . VAL B 1 79 ? 3.053 -17.516 -5.91 1 91.94 79 VAL B C 1
ATOM 1624 O O . VAL B 1 79 ? 3.438 -18.391 -6.691 1 91.94 79 VAL B O 1
ATOM 1627 N N . ILE B 1 80 ? 3.693 -16.422 -5.684 1 92.38 80 ILE B N 1
ATOM 1628 C CA . ILE B 1 80 ? 5.098 -16.266 -6.059 1 92.38 80 ILE B CA 1
ATOM 1629 C C . ILE B 1 80 ? 5.984 -16.5 -4.836 1 92.38 80 ILE B C 1
ATOM 1631 O O . ILE B 1 80 ? 5.738 -15.945 -3.766 1 92.38 80 ILE B O 1
ATOM 1635 N N . LYS B 1 81 ? 6.949 -17.328 -5 1 92.75 81 LYS B N 1
ATOM 1636 C CA . LYS B 1 81 ? 7.93 -17.531 -3.934 1 92.75 81 LYS B CA 1
ATOM 1637 C C . LYS B 1 81 ? 9.156 -16.641 -4.148 1 92.75 81 LYS B C 1
ATOM 1639 O O . LYS B 1 81 ? 9.734 -16.625 -5.238 1 92.75 81 LYS B O 1
ATOM 1644 N N . GLY B 1 82 ? 9.383 -15.844 -3.16 1 88.06 82 GLY B N 1
ATOM 1645 C CA . GLY B 1 82 ? 10.609 -15.062 -3.211 1 88.06 82 GLY B CA 1
ATOM 1646 C C . GLY B 1 82 ? 11.859 -15.906 -3.086 1 88.06 82 GLY B C 1
ATOM 1647 O O . GLY B 1 82 ? 11.781 -17.141 -3.035 1 88.06 82 GLY B O 1
ATOM 1648 N N . ASP B 1 83 ? 12.984 -15.219 -3.281 1 83.06 83 ASP B N 1
ATOM 1649 C CA . ASP B 1 83 ? 14.266 -15.883 -3.098 1 83.06 83 ASP B CA 1
ATOM 1650 C C . ASP B 1 83 ? 14.586 -16.062 -1.615 1 83.06 83 ASP B C 1
ATOM 1652 O O . ASP B 1 83 ? 14.844 -15.086 -0.906 1 83.06 83 ASP B O 1
ATOM 1656 N N . LYS B 1 84 ? 14.562 -17.25 -1.088 1 73.31 84 LYS B N 1
ATOM 1657 C CA . LYS B 1 84 ? 14.727 -17.578 0.325 1 73.31 84 LYS B CA 1
ATOM 1658 C C . LYS B 1 84 ? 16.078 -17.094 0.85 1 73.31 84 LYS B C 1
ATOM 1660 O O . LYS B 1 84 ? 16.203 -16.75 2.027 1 73.31 84 LYS B O 1
ATOM 1665 N N . LYS B 1 85 ? 16.969 -17.062 0.093 1 78.19 85 LYS B N 1
ATOM 1666 C CA . LYS B 1 85 ? 18.312 -16.703 0.533 1 78.19 85 LYS B CA 1
ATOM 1667 C C . LYS B 1 85 ? 18.469 -15.195 0.681 1 78.19 85 LYS B C 1
ATOM 1669 O O . LYS B 1 85 ? 19.141 -14.711 1.595 1 78.19 85 LYS B O 1
ATOM 1674 N N . GLU B 1 86 ? 17.734 -14.508 -0.063 1 76.19 86 GLU B N 1
ATOM 1675 C CA . GLU B 1 86 ? 17.984 -13.07 -0.159 1 76.19 86 GLU B CA 1
ATOM 1676 C C . GLU B 1 86 ? 16.844 -12.266 0.467 1 76.19 86 GLU B C 1
ATOM 1678 O O . GLU B 1 86 ? 17.047 -11.164 0.964 1 76.19 86 GLU B O 1
ATOM 1683 N N . ASP B 1 87 ? 15.727 -12.969 0.506 1 79.62 87 ASP B N 1
ATOM 1684 C CA . ASP B 1 87 ? 14.57 -12.188 0.923 1 79.62 87 ASP B CA 1
ATOM 1685 C C . ASP B 1 87 ? 14.289 -12.375 2.412 1 79.62 87 ASP B C 1
ATOM 1687 O O . ASP B 1 87 ? 14.461 -13.477 2.947 1 79.62 87 ASP B O 1
ATOM 1691 N N . ASN B 1 88 ? 13.969 -11.383 3.098 1 89.44 88 ASN B N 1
ATOM 1692 C CA . ASN B 1 88 ? 13.516 -11.406 4.484 1 89.44 88 ASN B CA 1
ATOM 1693 C C . ASN B 1 88 ? 12.195 -10.656 4.652 1 89.44 88 ASN B C 1
ATOM 1695 O O . ASN B 1 88 ? 12.086 -9.75 5.48 1 89.44 88 ASN B O 1
ATOM 1699 N N . GLY B 1 89 ? 11.227 -11.188 3.9 1 95.62 89 GLY B N 1
ATOM 1700 C CA . GLY B 1 89 ? 9.922 -10.547 3.906 1 95.62 89 GLY B CA 1
ATOM 1701 C C . GLY B 1 89 ? 9.695 -9.633 2.717 1 95.62 89 GLY B C 1
ATOM 1702 O O . GLY B 1 89 ? 10.578 -8.852 2.355 1 95.62 89 GLY B O 1
ATOM 1703 N N . ILE B 1 90 ? 8.547 -9.727 2.09 1 97.12 90 ILE B N 1
ATOM 1704 C CA . ILE B 1 90 ? 8.164 -8.867 0.98 1 97.12 90 ILE B CA 1
ATOM 1705 C C . ILE B 1 90 ? 7.527 -7.586 1.52 1 97.12 90 ILE B C 1
ATOM 1707 O O . ILE B 1 90 ? 6.375 -7.598 1.961 1 97.12 90 ILE B O 1
ATOM 1711 N N . ILE B 1 91 ? 8.234 -6.441 1.417 1 97.12 91 ILE B N 1
ATOM 1712 C CA . ILE B 1 91 ? 7.828 -5.281 2.205 1 97.12 91 ILE B CA 1
ATOM 1713 C C . ILE B 1 91 ? 7.176 -4.246 1.296 1 97.12 91 ILE B C 1
ATOM 1715 O O . ILE B 1 91 ? 6.59 -3.271 1.775 1 97.12 91 ILE B O 1
ATOM 1719 N N . CYS B 1 92 ? 7.281 -4.367 0.019 1 97.75 92 CYS B N 1
ATOM 1720 C CA . CYS B 1 92 ? 6.629 -3.424 -0.881 1 97.75 92 CYS B CA 1
ATOM 1721 C C . CYS B 1 92 ? 6.227 -4.102 -2.186 1 97.75 92 CYS B C 1
ATOM 1723 O O . CYS B 1 92 ? 6.906 -5.023 -2.645 1 97.75 92 CYS B O 1
ATOM 1725 N N . LEU B 1 93 ? 5.176 -3.674 -2.717 1 96.69 93 LEU B N 1
ATOM 1726 C CA . LEU B 1 93 ? 4.555 -4.156 -3.947 1 96.69 93 LEU B CA 1
ATOM 1727 C C . LEU B 1 93 ? 4.07 -2.99 -4.801 1 96.69 93 LEU B C 1
ATOM 1729 O O . LEU B 1 93 ? 3.551 -2.002 -4.277 1 96.69 93 LEU B O 1
ATOM 1733 N N . LYS B 1 94 ? 4.234 -3.152 -6.055 1 93.56 94 LYS B N 1
ATOM 1734 C CA . LYS B 1 94 ? 3.656 -2.168 -6.969 1 93.56 94 LYS B CA 1
ATOM 1735 C C . LYS B 1 94 ? 3.486 -2.752 -8.367 1 93.56 94 LYS B C 1
ATOM 1737 O O . LYS B 1 94 ? 4.438 -3.281 -8.945 1 93.56 94 LYS B O 1
ATOM 1742 N N . PHE B 1 95 ? 2.311 -2.588 -8.898 1 89.25 95 PHE B N 1
ATOM 1743 C CA . PHE B 1 95 ? 2.1 -2.945 -10.297 1 89.25 95 PHE B CA 1
ATOM 1744 C C . PHE B 1 95 ? 2.607 -1.842 -11.219 1 89.25 95 PHE B C 1
ATOM 1746 O O . PHE B 1 95 ? 2.393 -0.657 -10.953 1 89.25 95 PHE B O 1
ATOM 1753 N N . ILE B 1 96 ? 3.287 -2.305 -12.219 1 84.5 96 ILE B N 1
ATOM 1754 C CA . ILE B 1 96 ? 3.814 -1.349 -13.188 1 84.5 96 ILE B CA 1
ATOM 1755 C C . ILE B 1 96 ? 3.57 -1.862 -14.609 1 84.5 96 ILE B C 1
ATOM 1757 O O . ILE B 1 96 ? 3.336 -3.057 -14.812 1 84.5 96 ILE B O 1
ATOM 1761 N N . VAL B 1 97 ? 3.531 -0.876 -15.469 1 77.81 97 VAL B N 1
ATOM 1762 C CA . VAL B 1 97 ? 3.465 -1.223 -16.875 1 77.81 97 VAL B CA 1
ATOM 1763 C C . VAL B 1 97 ? 4.812 -0.954 -17.547 1 77.81 97 VAL B C 1
ATOM 1765 O O . VAL B 1 97 ? 5.293 0.182 -17.547 1 77.81 97 VAL B O 1
ATOM 1768 N N . LEU B 1 98 ? 5.559 -1.931 -17.969 1 71.12 98 LEU B N 1
ATOM 1769 C CA . LEU B 1 98 ? 6.879 -1.743 -18.547 1 71.12 98 LEU B CA 1
ATOM 1770 C C . LEU B 1 98 ? 6.789 -1.654 -20.078 1 71.12 98 LEU B C 1
ATOM 1772 O O . LEU B 1 98 ? 7.578 -0.953 -20.703 1 71.12 98 LEU B O 1
ATOM 1776 N N . LYS B 1 99 ? 6.027 -2.395 -20.688 1 65.94 99 LYS B N 1
ATOM 1777 C CA . LYS B 1 99 ? 5.941 -2.316 -22.141 1 65.94 99 LYS B CA 1
ATOM 1778 C C . LYS B 1 99 ? 4.488 -2.27 -22.609 1 65.94 99 LYS B C 1
ATOM 1780 O O . LYS B 1 99 ? 3.609 -2.863 -21.984 1 65.94 99 LYS B O 1
ATOM 1785 N N . LYS B 1 100 ? 4.277 -1.164 -23.312 1 62.81 100 LYS B N 1
ATOM 1786 C CA . LYS B 1 100 ? 3.01 -1.2 -24.031 1 62.81 100 LYS B CA 1
ATOM 1787 C C . LYS B 1 100 ? 3.119 -2.059 -25.297 1 62.81 100 LYS B C 1
ATOM 1789 O O . LYS B 1 100 ? 4.031 -1.87 -26.094 1 62.81 100 LYS B O 1
ATOM 1794 N N . LYS B 1 101 ? 2.631 -3.252 -25.109 1 57.16 101 LYS B N 1
ATOM 1795 C CA . LYS B 1 101 ? 2.684 -4.055 -26.328 1 57.16 101 LYS B CA 1
ATOM 1796 C C . LYS B 1 101 ? 1.57 -3.66 -27.297 1 57.16 101 LYS B C 1
ATOM 1798 O O . LYS B 1 101 ? 0.407 -3.559 -26.906 1 57.16 101 LYS B O 1
ATOM 1803 N N . GLU B 1 102 ? 1.892 -2.775 -28.188 1 52.72 102 GLU B N 1
ATOM 1804 C CA . GLU B 1 102 ? 0.98 -2.383 -29.266 1 52.72 102 GLU B CA 1
ATOM 1805 C C . GLU B 1 102 ? 0.589 -3.582 -30.125 1 52.72 102 GLU B C 1
ATOM 1807 O O . GLU B 1 102 ? 1.423 -4.133 -30.844 1 52.72 102 GLU B O 1
ATOM 1812 N N . LYS B 1 103 ? 0.044 -4.602 -29.5 1 51.59 103 LYS B N 1
ATOM 1813 C CA . LYS B 1 103 ? -0.46 -5.379 -30.625 1 51.59 103 LYS B CA 1
ATOM 1814 C C . LYS B 1 103 ? -1.52 -4.602 -31.406 1 51.59 103 LYS B C 1
ATOM 1816 O O . LYS B 1 103 ? -2.152 -3.693 -30.859 1 51.59 103 LYS B O 1
ATOM 1821 N N . THR B 1 104 ? -1.854 -4.875 -32.562 1 56.09 104 THR B N 1
ATOM 1822 C CA . THR B 1 104 ? -2.707 -4.203 -33.562 1 56.09 104 THR B CA 1
ATOM 1823 C C . THR B 1 104 ? -3.838 -3.453 -32.844 1 56.09 104 THR B C 1
ATOM 1825 O O . THR B 1 104 ? -4 -2.246 -33.031 1 56.09 104 THR B O 1
ATOM 1828 N N . ASN B 1 105 ? -5.027 -4.023 -32.625 1 54.16 105 ASN B N 1
ATOM 1829 C CA . ASN B 1 105 ? -6.316 -3.438 -32.25 1 54.16 105 ASN B CA 1
ATOM 1830 C C . ASN B 1 105 ? -6.492 -3.373 -30.734 1 54.16 105 ASN B C 1
ATOM 1832 O O . ASN B 1 105 ? -7.465 -2.799 -30.234 1 54.16 105 ASN B O 1
ATOM 1836 N N . ASN B 1 106 ? -5.551 -4.137 -30.031 1 53.41 106 ASN B N 1
ATOM 1837 C CA . ASN B 1 106 ? -5.805 -4.102 -28.594 1 53.41 106 ASN B CA 1
ATOM 1838 C C . ASN B 1 106 ? -4.535 -3.812 -27.797 1 53.41 106 ASN B C 1
ATOM 1840 O O . ASN B 1 106 ? -3.59 -4.605 -27.828 1 53.41 106 ASN B O 1
ATOM 1844 N N . VAL B 1 107 ? -4.223 -2.637 -27.5 1 54.78 107 VAL B N 1
ATOM 1845 C CA . VAL B 1 107 ? -3.098 -2.252 -26.656 1 54.78 107 VAL B CA 1
ATOM 1846 C C . VAL B 1 107 ? -3.115 -3.07 -25.375 1 54.78 107 VAL B C 1
ATOM 1848 O O . VAL B 1 107 ? -4.078 -3.004 -24.594 1 54.78 107 VAL B O 1
ATOM 1851 N N . LYS B 1 108 ? -2.268 -4.227 -25.422 1 58.22 108 LYS B N 1
ATOM 1852 C CA . LYS B 1 108 ? -2.141 -4.953 -24.172 1 58.22 108 LYS B CA 1
ATOM 1853 C C . LYS B 1 108 ? -1.021 -4.371 -23.312 1 58.22 108 LYS B C 1
ATOM 1855 O O . LYS B 1 108 ? 0.066 -4.082 -23.812 1 58.22 108 LYS B O 1
ATOM 1860 N N . TYR B 1 109 ? -1.354 -3.91 -22.141 1 60.44 109 TYR B N 1
ATOM 1861 C CA . TYR B 1 109 ? -0.35 -3.486 -21.172 1 60.44 109 TYR B CA 1
ATOM 1862 C C . TYR B 1 109 ? 0.279 -4.688 -20.484 1 60.44 109 TYR B C 1
ATOM 1864 O O . TYR B 1 109 ? -0.422 -5.625 -20.094 1 60.44 109 TYR B O 1
ATOM 1872 N N . ASP B 1 110 ? 1.609 -4.75 -20.703 1 73.69 110 ASP B N 1
ATOM 1873 C CA . ASP B 1 110 ? 2.332 -5.762 -19.938 1 73.69 110 ASP B CA 1
ATOM 1874 C C . ASP B 1 110 ? 2.393 -5.395 -18.453 1 73.69 110 ASP B C 1
ATOM 1876 O O . ASP B 1 110 ? 3.254 -4.613 -18.047 1 73.69 110 ASP B O 1
ATOM 1880 N N . LEU B 1 111 ? 1.383 -5.805 -17.781 1 76.25 111 LEU B N 1
ATOM 1881 C CA . LEU B 1 111 ? 1.343 -5.562 -16.344 1 76.25 111 LEU B CA 1
ATOM 1882 C C . LEU B 1 111 ? 2.346 -6.453 -15.617 1 76.25 111 LEU B C 1
ATOM 1884 O O . LEU B 1 111 ? 2.355 -7.672 -15.812 1 76.25 111 LEU B O 1
ATOM 1888 N N . ASN B 1 112 ? 3.234 -5.785 -15 1 85.81 112 ASN B N 1
ATOM 1889 C CA . ASN B 1 112 ? 4.254 -6.438 -14.188 1 85.81 112 ASN B CA 1
ATOM 1890 C C . ASN B 1 112 ? 4.105 -6.07 -12.711 1 85.81 112 ASN B C 1
ATOM 1892 O O . ASN B 1 112 ? 3.5 -5.051 -12.375 1 85.81 112 ASN B O 1
ATOM 1896 N N . LEU B 1 113 ? 4.562 -7 -11.922 1 90.12 113 LEU B N 1
ATOM 1897 C CA . LEU B 1 113 ? 4.609 -6.715 -10.492 1 90.12 113 LEU B CA 1
ATOM 1898 C C . LEU B 1 113 ? 6.043 -6.473 -10.031 1 90.12 113 LEU B C 1
ATOM 1900 O O . LEU B 1 113 ? 6.91 -7.332 -10.195 1 90.12 113 LEU B O 1
ATOM 1904 N N . CYS B 1 114 ? 6.219 -5.293 -9.555 1 93 114 CYS B N 1
ATOM 1905 C CA . CYS B 1 114 ? 7.469 -4.961 -8.883 1 93 114 CYS B CA 1
ATOM 1906 C C . CYS B 1 114 ? 7.355 -5.184 -7.379 1 93 114 CYS B C 1
ATOM 1908 O O . CYS B 1 114 ? 6.336 -4.844 -6.773 1 93 114 CYS B O 1
ATOM 1910 N N . TYR B 1 115 ? 8.406 -5.832 -6.781 1 95.06 115 TYR B N 1
ATOM 1911 C CA . TYR B 1 115 ? 8.375 -6.059 -5.344 1 95.06 115 TYR B CA 1
ATOM 1912 C C . TYR B 1 115 ? 9.773 -5.984 -4.75 1 95.06 115 TYR B C 1
ATOM 1914 O O . TYR B 1 115 ? 10.766 -6.098 -5.473 1 95.06 115 TYR B O 1
ATOM 1922 N N . GLY B 1 116 ? 9.805 -5.707 -3.455 1 95.5 116 GLY B N 1
ATOM 1923 C CA . GLY B 1 116 ? 11.047 -5.645 -2.707 1 95.5 116 GLY B CA 1
ATOM 1924 C C . GLY B 1 116 ? 10.977 -6.355 -1.368 1 95.5 116 GLY B C 1
ATOM 1925 O O . GLY B 1 116 ? 9.898 -6.465 -0.775 1 95.5 116 GLY B O 1
ATOM 1926 N N . SER B 1 117 ? 12.094 -6.91 -0.953 1 94.12 117 SER B N 1
ATOM 1927 C CA . SER B 1 117 ? 12.227 -7.527 0.363 1 94.12 117 SER B CA 1
ATOM 1928 C C . SER B 1 117 ? 13.156 -6.719 1.26 1 94.12 117 SER B C 1
ATOM 1930 O O . SER B 1 117 ? 13.852 -5.812 0.79 1 94.12 117 SER B O 1
ATOM 1932 N N . ASN B 1 118 ? 12.945 -7.176 2.588 1 88.94 118 ASN B N 1
ATOM 1933 C CA . ASN B 1 118 ? 13.875 -6.605 3.562 1 88.94 118 ASN B CA 1
ATOM 1934 C C . ASN B 1 118 ? 15.32 -6.973 3.242 1 88.94 118 ASN B C 1
ATOM 1936 O O . ASN B 1 118 ? 15.672 -8.156 3.209 1 88.94 118 ASN B O 1
ATOM 1940 N N . LYS B 1 119 ? 16.188 -6.066 2.613 1 80.25 119 LYS B N 1
ATOM 1941 C CA . LYS B 1 119 ? 17.609 -6.25 2.373 1 80.25 119 LYS B CA 1
ATOM 1942 C C . LYS B 1 119 ? 17.875 -6.828 0.983 1 80.25 119 LYS B C 1
ATOM 1944 O O . LYS B 1 119 ? 18.969 -7.297 0.692 1 80.25 119 LYS B O 1
ATOM 1949 N N . GLY B 1 120 ? 16.875 -7.156 0.206 1 82.06 120 GLY B N 1
ATOM 1950 C CA . GLY B 1 120 ? 17.062 -7.66 -1.146 1 82.06 120 GLY B CA 1
ATOM 1951 C C . GLY B 1 120 ? 16.859 -6.594 -2.211 1 82.06 120 GLY B C 1
ATOM 1952 O O . GLY B 1 120 ? 16.531 -5.453 -1.897 1 82.06 120 GLY B O 1
ATOM 1953 N N . PRO B 1 121 ? 17.172 -7.039 -3.428 1 87.31 121 PRO B N 1
ATOM 1954 C CA . PRO B 1 121 ? 16.953 -6.121 -4.547 1 87.31 121 PRO B CA 1
ATOM 1955 C C . PRO B 1 121 ? 15.469 -5.992 -4.91 1 87.31 121 PRO B C 1
ATOM 1957 O O . PR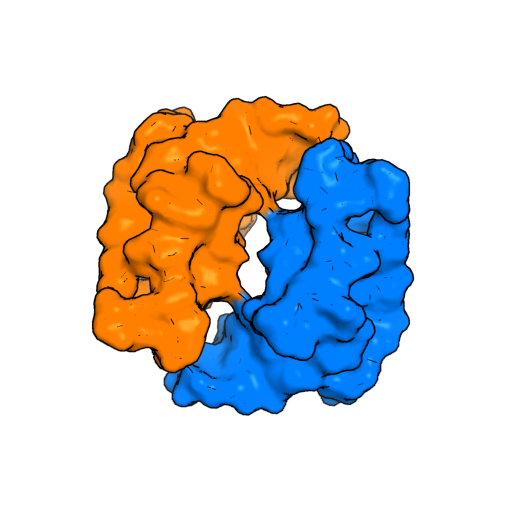O B 1 121 ? 14.648 -6.785 -4.453 1 87.31 121 PRO B O 1
ATOM 1960 N N . ILE B 1 122 ? 15.242 -4.922 -5.66 1 93.25 122 ILE B N 1
ATOM 1961 C CA . ILE B 1 122 ? 13.93 -4.844 -6.301 1 93.25 122 ILE B CA 1
ATOM 1962 C C . ILE B 1 122 ? 13.852 -5.867 -7.43 1 93.25 122 ILE B C 1
ATOM 1964 O O . ILE B 1 122 ? 14.797 -6.031 -8.195 1 93.25 122 ILE B O 1
ATOM 1968 N N . ARG B 1 123 ? 12.734 -6.539 -7.496 1 92.44 123 ARG B N 1
ATOM 1969 C CA . ARG B 1 123 ? 12.508 -7.543 -8.531 1 92.44 123 ARG B CA 1
ATOM 1970 C C . ARG B 1 123 ? 11.227 -7.246 -9.305 1 92.44 123 ARG B C 1
ATOM 1972 O O . ARG B 1 123 ? 10.312 -6.605 -8.789 1 92.44 123 ARG B O 1
ATOM 1979 N N . ILE B 1 124 ? 11.227 -7.68 -10.562 1 89.62 124 ILE B N 1
ATOM 1980 C CA . ILE B 1 124 ? 10.047 -7.523 -11.406 1 89.62 124 ILE B CA 1
ATOM 1981 C C . ILE B 1 124 ? 9.57 -8.891 -11.883 1 89.62 124 ILE B C 1
ATOM 1983 O O . ILE B 1 124 ? 10.359 -9.688 -12.398 1 89.62 124 ILE B O 1
ATOM 1987 N N . TRP B 1 125 ? 8.406 -9.18 -11.531 1 87.75 125 TRP B N 1
ATOM 1988 C CA . TRP B 1 125 ? 7.758 -10.406 -12 1 87.75 125 TRP B CA 1
ATOM 1989 C C . TRP B 1 125 ? 6.773 -10.109 -13.125 1 87.75 125 TRP B C 1
ATOM 1991 O O . TRP B 1 125 ? 5.988 -9.164 -13.039 1 87.75 125 TRP B O 1
ATOM 2001 N N . GLY B 1 126 ? 6.703 -10.859 -14.117 1 76.44 126 GLY B N 1
ATOM 2002 C CA . GLY B 1 126 ? 5.805 -10.742 -15.25 1 76.44 126 GLY B CA 1
ATOM 2003 C C . GLY B 1 126 ? 6.426 -11.203 -16.562 1 76.44 126 GLY B C 1
ATOM 2004 O O . GLY B 1 126 ? 7.637 -11.414 -16.641 1 76.44 126 GLY B O 1
#

InterPro domains:
  IPR001680 WD40 repeat [PF00400] (5-19)
  IPR001680 WD40 repeat [PF00400] (23-69)
  IPR001680 WD40 repeat [PS50082] (1-28)
  IPR001680 WD40 repeat [PS50082] (29-78)
  IPR001680 WD40 repeat [SM00320] (22-69)
  IPR015943 WD40/YVTN repeat-like-containing domain superfamily [G3DSA:2.130.10.10] (3-126)
  IPR019775 WD40 repeat, conserved site [PS00678] (6-20)
  IPR019775 WD40 repeat, conserved site [PS00678] (56-70)
  IPR020472 PAC1/LIS1-like, WD-40 repeat [PR00320] (6-20)
  IPR020472 PAC1/LIS1-like, WD-40 repeat [PR00320] (56-70)
  IPR020472 PAC1/LIS1-like, WD-40 repeat [PR00320] (113-126)
  IPR036322 WD40-repeat-containing domain superfamily [SSF50978] (5-125)

Foldseek 3Di:
DLVQWDWDWDQVQKIWIAGNVVRHTDAIEHDGPGTWAEKADDCVVPDDDDDQQCWIWTKFQQQKIWIDRNVVRYDGDDMDHHDPVFARIWHYKDWDFDDQPPDDPDRDTPIWMWIDGDRHDIDIGD/DLVQWDWDWDQVQWIWIAGNVVRHTDAIEHDGPGTWAEKADDCVCPPDDDDQQQWIWTKFQQQKIWIDRNVVRHDTPDMDHHDPVFARIWHYKDWDFDDQDPDDPDRDTPIWMWIDGDRHDIDIGD

Secondary structure (DSSP, 8-state):
-GGGEEEEE-TTSEEEEEETTT--EEEEEE--SS-EEEEEE-GGGTS-SS----EEEEEETTSEEEEEETTTSSEEEEEEEP-TTT-S-EEEEEEEEEEEEE-SSSEEEEEEEEEEETTSPEEEE-/-GGGEEEEE-TTSEEEEEETTT--EEEEEE--SS-EEEEEE-GGGTS-SS----EEEEEETTSEEEEEETTTSS-EEEEEEP-TTT-S-EEEEEEEEEEEEE-SSSEEEEEEEEEEETTSPEEEE-